Protein AF-A0A3D2V2V4-F1 (afdb_monomer_lite)

Sequence (199 aa):
MLDFNPYNQHADRFPMYHVYDLLAHVIIETDGLQRLGLRVSDVVLDLQISDGKYAIKQYGGEDVSLQSVGPIDSGAVQLRLGRIDGKAWLQVGDRDPVSFDMPLIEALEDRDQDWVNLVPLSLAAGGGRVSLQRFLLYRDVYWLDAESRNELFKFPNALSNGEWFVVGDNLVQSVDSRHWRAPVTRKQLLSLVKRVNLE

Radius of gyration: 21.53 Å; chains: 1; bounding box: 55×48×58 Å

Foldseek 3Di:
DDPPPVVLVPPDAFQWDKDKWKKKKFKKAWDQFQWKWKAALQWIWIAGQAQQWIFIDGNVDDGPDTDGPGHHDGTIKIWMWTDDLQWTWIDIHPDDIDTHNDFPPPPDPDPVVCVSVVPRIDMDTPRGDMDTPDIDMDIDMAIEGPVCRRVRQDPPPDDDVQWDFDADPPRSRDPGSSYPVGTDGNVNQPDDDDDDDDD

Secondary structure (DSSP, 8-state):
-----GGGGSSPPP--EEEEEEEEEEEEEEES--EEEEEETTEEEEEETTT-EEEEEETTS---EEEE-----SSEEEEEEEEETTEEEEEETTSPPEEEE-PPP---S-GGGTHHHH-SEEEEEESSEEEEEEEEEEEEEEEE-STTTTS---S--PPPTTEE----S-TTT--STTTSSSPEETTT-----------

pLDDT: mean 76.29, std 15.78, range [27.88, 94.5]

Structure (mmCIF, N/CA/C/O backbone):
data_AF-A0A3D2V2V4-F1
#
_entry.id   AF-A0A3D2V2V4-F1
#
loop_
_atom_site.group_PDB
_atom_site.id
_atom_site.type_symbol
_atom_site.label_atom_id
_atom_site.label_alt_id
_atom_site.label_comp_id
_atom_site.label_asym_id
_atom_site.label_entity_id
_atom_site.label_seq_id
_atom_site.pdbx_PDB_ins_code
_atom_site.Cartn_x
_atom_site.Cartn_y
_atom_site.Cartn_z
_atom_site.occupancy
_atom_site.B_iso_or_equiv
_atom_site.auth_seq_id
_atom_site.auth_comp_id
_atom_site.auth_asym_id
_atom_site.auth_atom_id
_atom_site.pdbx_PDB_model_num
ATOM 1 N N . MET A 1 1 ? 22.115 -21.514 -17.196 1.00 49.50 1 MET A N 1
ATOM 2 C CA . MET A 1 1 ? 21.801 -20.148 -16.724 1.00 49.50 1 MET A CA 1
ATOM 3 C C . MET A 1 1 ? 22.874 -19.807 -15.719 1.00 49.50 1 MET A C 1
ATOM 5 O O . MET A 1 1 ? 22.876 -20.406 -14.655 1.00 49.50 1 MET A O 1
ATOM 9 N N . LEU A 1 2 ? 23.834 -18.977 -16.115 1.00 27.88 2 LEU A N 1
ATOM 10 C CA . LEU A 1 2 ? 24.938 -18.509 -15.278 1.00 27.88 2 LEU A CA 1
ATOM 11 C C . LEU A 1 2 ? 25.645 -17.413 -16.083 1.00 27.88 2 LEU A C 1
ATOM 13 O O . LEU A 1 2 ? 26.438 -17.723 -16.969 1.00 27.88 2 LEU A O 1
ATOM 17 N N . ASP A 1 3 ? 25.310 -16.148 -15.832 1.00 34.38 3 ASP A N 1
ATOM 18 C CA . ASP A 1 3 ? 26.187 -15.052 -16.247 1.00 34.38 3 ASP A CA 1
ATOM 19 C C . ASP A 1 3 ? 27.273 -14.910 -15.179 1.00 34.38 3 ASP A C 1
ATOM 21 O O . ASP A 1 3 ? 27.120 -14.205 -14.182 1.00 34.38 3 ASP A O 1
ATOM 25 N N . PHE A 1 4 ? 28.349 -15.675 -15.358 1.00 38.72 4 PHE A N 1
ATOM 26 C CA . PHE A 1 4 ? 29.579 -15.511 -14.596 1.00 38.72 4 PHE A CA 1
ATOM 27 C C . PHE A 1 4 ? 30.655 -14.913 -15.500 1.00 38.72 4 PHE A C 1
ATOM 29 O O . PHE A 1 4 ? 31.700 -15.513 -15.743 1.00 38.72 4 PHE A O 1
ATOM 36 N N . ASN A 1 5 ? 30.390 -13.719 -16.029 1.00 36.66 5 ASN A N 1
ATOM 37 C CA . ASN A 1 5 ? 31.441 -12.880 -16.580 1.00 36.66 5 ASN A CA 1
ATOM 38 C C . ASN A 1 5 ? 32.070 -12.038 -15.445 1.00 36.66 5 ASN A C 1
ATOM 40 O O . ASN A 1 5 ? 31.450 -11.069 -14.993 1.00 36.66 5 ASN A O 1
ATOM 44 N N . PRO A 1 6 ? 33.281 -12.369 -14.946 1.00 36.47 6 PRO A N 1
ATOM 45 C CA . PRO A 1 6 ? 33.860 -11.713 -13.768 1.00 36.47 6 PRO A CA 1
ATOM 46 C C . PRO A 1 6 ? 34.129 -10.212 -13.966 1.00 36.47 6 PRO A C 1
ATOM 48 O O . PRO A 1 6 ? 34.222 -9.480 -12.983 1.00 36.47 6 PRO A O 1
ATOM 51 N N . TYR A 1 7 ? 34.177 -9.726 -15.212 1.00 40.62 7 TYR A N 1
ATOM 52 C CA . TYR A 1 7 ? 34.315 -8.299 -15.523 1.00 40.62 7 TYR A CA 1
ATOM 53 C C . TYR A 1 7 ? 33.223 -7.421 -14.884 1.00 40.62 7 TYR A C 1
ATOM 55 O O . TYR A 1 7 ? 33.529 -6.324 -14.423 1.00 40.62 7 TYR A O 1
ATOM 63 N N . ASN A 1 8 ? 31.981 -7.910 -14.760 1.00 45.84 8 ASN A N 1
ATOM 64 C CA . ASN A 1 8 ? 30.891 -7.137 -14.146 1.00 45.84 8 ASN A CA 1
ATOM 65 C C . ASN A 1 8 ? 30.989 -7.033 -12.611 1.00 45.84 8 ASN A C 1
ATOM 67 O O . ASN A 1 8 ? 30.264 -6.248 -12.004 1.00 45.84 8 ASN A O 1
ATOM 71 N N . GLN A 1 9 ? 31.881 -7.783 -11.953 1.00 45.41 9 GLN A N 1
ATOM 72 C CA . GLN A 1 9 ? 32.005 -7.742 -10.490 1.00 45.41 9 GLN A CA 1
ATOM 73 C C . GLN A 1 9 ? 32.846 -6.557 -9.986 1.00 45.41 9 GLN A C 1
ATOM 75 O O . GLN A 1 9 ? 32.750 -6.215 -8.805 1.00 45.41 9 GLN A O 1
ATOM 80 N N . HIS A 1 10 ? 33.623 -5.910 -10.862 1.00 44.25 10 HIS A N 1
ATOM 81 C CA . HIS A 1 10 ? 34.618 -4.889 -10.500 1.00 44.25 10 HIS A CA 1
ATOM 82 C C . HIS A 1 10 ? 34.354 -3.488 -11.077 1.00 44.25 10 HIS A C 1
ATOM 84 O O . HIS A 1 10 ? 35.183 -2.602 -10.894 1.00 44.25 10 HIS A O 1
ATOM 90 N N . ALA A 1 11 ? 33.223 -3.267 -11.752 1.00 50.09 11 ALA A N 1
ATOM 91 C CA . ALA A 1 11 ? 32.795 -1.919 -12.121 1.00 50.09 11 ALA A CA 1
ATOM 92 C C . ALA A 1 11 ? 32.401 -1.108 -10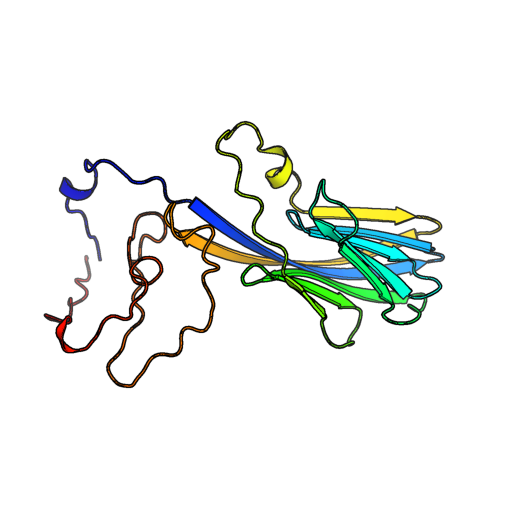.871 1.00 50.09 11 ALA A C 1
ATOM 94 O O . ALA A 1 11 ? 31.816 -1.668 -9.937 1.00 50.09 11 ALA A O 1
ATOM 95 N N . ASP A 1 12 ? 32.672 0.201 -10.875 1.00 49.50 12 ASP A N 1
ATOM 96 C CA . ASP A 1 12 ? 32.160 1.122 -9.856 1.00 49.50 12 ASP A CA 1
ATOM 97 C C . ASP A 1 12 ? 30.627 1.093 -9.862 1.00 49.50 12 ASP A C 1
ATOM 99 O O . ASP A 1 12 ? 29.979 1.289 -10.893 1.00 49.50 12 ASP A O 1
ATOM 103 N N . ARG A 1 13 ? 30.035 0.773 -8.707 1.00 59.00 13 ARG A N 1
ATOM 104 C CA . ARG A 1 13 ? 28.611 0.435 -8.611 1.00 59.00 13 ARG A CA 1
ATOM 105 C C . ARG A 1 13 ? 27.799 1.637 -8.155 1.00 59.00 13 ARG A C 1
ATOM 107 O O . ARG A 1 13 ? 27.943 2.085 -7.019 1.00 59.00 13 ARG A O 1
ATOM 114 N N . PHE A 1 14 ? 26.890 2.100 -9.008 1.00 59.81 14 PHE A N 1
ATOM 115 C CA . PHE A 1 14 ? 25.875 3.074 -8.617 1.00 59.81 14 PHE A CA 1
ATOM 116 C C . PHE A 1 14 ? 25.006 2.506 -7.473 1.00 59.81 14 PHE A C 1
ATOM 118 O O . PHE A 1 14 ? 24.587 1.346 -7.546 1.00 59.81 14 PHE A O 1
ATOM 125 N N . PRO A 1 15 ? 24.741 3.278 -6.401 1.00 64.25 15 PRO A N 1
ATOM 126 C CA . PRO A 1 15 ? 23.972 2.802 -5.258 1.00 64.25 15 PRO A CA 1
ATOM 127 C C . PRO A 1 15 ? 22.480 2.725 -5.601 1.00 64.25 15 PRO A C 1
ATOM 129 O O . PRO A 1 15 ? 21.747 3.706 -5.498 1.00 64.25 15 PRO A O 1
ATOM 132 N N . MET A 1 16 ? 22.029 1.531 -5.980 1.00 67.31 16 MET A N 1
ATOM 133 C CA . MET A 1 16 ? 20.615 1.231 -6.205 1.00 67.31 16 MET A CA 1
ATOM 134 C C . MET A 1 16 ? 19.836 1.354 -4.890 1.00 67.31 16 MET A C 1
ATOM 136 O O . MET A 1 16 ? 20.094 0.630 -3.924 1.00 67.31 16 MET A O 1
ATOM 140 N N . TYR A 1 17 ? 18.880 2.277 -4.857 1.00 68.06 17 TYR A N 1
ATOM 141 C CA . TYR A 1 17 ? 17.906 2.399 -3.778 1.00 68.06 17 TYR A CA 1
ATOM 142 C C . TYR A 1 17 ? 16.849 1.291 -3.906 1.00 68.06 17 TYR A C 1
ATOM 144 O O . TYR A 1 17 ? 16.573 0.817 -5.007 1.00 68.06 17 TYR A O 1
ATOM 152 N N . HIS A 1 18 ? 16.253 0.874 -2.787 1.00 67.56 18 HIS A N 1
ATOM 153 C CA . HIS A 1 18 ? 15.061 0.021 -2.768 1.00 67.56 18 HIS A CA 1
ATOM 154 C C . HIS A 1 18 ? 13.847 0.856 -2.358 1.00 67.56 18 HIS A C 1
ATOM 156 O O . HIS A 1 18 ? 13.956 1.701 -1.470 1.00 67.56 18 HIS A O 1
ATOM 162 N N . VAL A 1 19 ? 12.696 0.605 -2.975 1.00 70.50 19 VAL A N 1
ATOM 163 C CA . VAL A 1 19 ? 11.406 1.174 -2.565 1.00 70.50 19 VAL A CA 1
ATOM 164 C C . VAL A 1 19 ? 10.562 0.059 -1.951 1.00 70.50 19 VAL A C 1
ATOM 166 O O . VAL A 1 19 ? 10.567 -1.071 -2.442 1.00 70.50 19 VAL A O 1
ATOM 169 N N . TYR A 1 20 ? 9.871 0.367 -0.853 1.00 74.31 20 TYR A N 1
ATOM 170 C CA . TYR A 1 20 ? 8.974 -0.558 -0.165 1.00 74.31 20 TYR A CA 1
ATOM 171 C C . TYR A 1 20 ? 7.531 -0.068 -0.239 1.00 74.31 20 TYR A C 1
ATOM 173 O O . TYR A 1 20 ? 7.099 0.739 0.587 1.00 74.31 20 TYR A O 1
ATOM 181 N N . ASP A 1 21 ? 6.771 -0.637 -1.169 1.00 80.69 21 ASP A N 1
ATOM 182 C CA . ASP A 1 21 ? 5.318 -0.539 -1.142 1.00 80.69 21 ASP A CA 1
ATOM 183 C C . ASP A 1 21 ? 4.780 -1.644 -0.230 1.00 80.69 21 ASP A C 1
ATOM 185 O O . ASP A 1 21 ? 4.788 -2.839 -0.541 1.00 80.69 21 ASP A O 1
ATOM 189 N N . LEU A 1 22 ? 4.392 -1.227 0.975 1.00 86.38 22 LEU A N 1
ATOM 190 C CA . LEU A 1 22 ? 3.852 -2.086 2.020 1.00 86.38 22 LEU A CA 1
ATOM 191 C C . LEU A 1 22 ? 2.362 -1.808 2.172 1.00 86.38 22 LEU A C 1
ATOM 193 O O . LEU A 1 22 ? 1.993 -0.688 2.519 1.00 86.38 22 LEU A O 1
ATOM 197 N N . LEU A 1 23 ? 1.525 -2.834 2.006 1.00 90.94 23 LEU A N 1
ATOM 198 C CA . LEU A 1 23 ? 0.094 -2.782 2.315 1.00 90.94 23 LEU A CA 1
ATOM 199 C C . LEU A 1 23 ? -0.227 -3.806 3.405 1.00 90.94 23 LEU A C 1
ATOM 201 O O . LEU A 1 23 ? -0.202 -5.016 3.169 1.00 90.94 23 LEU A O 1
ATOM 205 N N . ALA A 1 24 ? -0.561 -3.331 4.602 1.00 93.56 24 ALA A N 1
ATOM 206 C CA . ALA A 1 24 ? -1.138 -4.179 5.633 1.00 93.56 24 ALA A CA 1
ATOM 207 C C . ALA A 1 24 ? -2.628 -4.399 5.352 1.00 93.56 24 ALA A C 1
ATOM 209 O O . ALA A 1 24 ? -3.361 -3.446 5.088 1.00 93.56 24 ALA A O 1
ATOM 210 N N . HIS A 1 25 ? -3.094 -5.639 5.484 1.00 94.50 25 HIS A N 1
ATOM 211 C CA . HIS A 1 25 ? -4.512 -5.985 5.581 1.00 94.50 25 HIS A CA 1
ATOM 212 C C . HIS A 1 25 ? -4.753 -6.591 6.961 1.00 94.50 25 HIS A C 1
ATOM 214 O O . HIS A 1 25 ? -4.230 -7.652 7.306 1.00 94.50 25 HIS A O 1
ATOM 220 N N . VAL A 1 26 ? -5.526 -5.869 7.761 1.00 93.25 26 VAL A N 1
ATOM 221 C CA . VAL A 1 26 ? -5.799 -6.150 9.167 1.00 93.25 26 VAL A CA 1
ATOM 222 C C . VAL A 1 26 ? -7.286 -6.463 9.316 1.00 93.25 26 VAL A C 1
ATOM 224 O O . VAL A 1 26 ? -8.126 -5.804 8.704 1.00 93.25 26 VAL A O 1
ATOM 227 N N . ILE A 1 27 ? -7.627 -7.454 10.135 1.00 92.94 27 ILE A N 1
ATOM 228 C CA . ILE A 1 27 ? -8.991 -7.648 10.635 1.00 92.94 27 ILE A CA 1
ATOM 229 C C . ILE A 1 27 ? -8.907 -7.613 12.154 1.00 92.94 27 ILE A C 1
ATOM 231 O O . ILE A 1 27 ? -8.173 -8.402 12.755 1.00 92.94 27 ILE A O 1
ATOM 235 N N . ILE A 1 28 ? -9.640 -6.683 12.757 1.00 90.81 28 ILE A N 1
ATOM 236 C CA . ILE A 1 28 ? -9.725 -6.507 14.206 1.00 90.81 28 ILE A CA 1
ATOM 237 C C . ILE A 1 28 ? -11.163 -6.701 14.674 1.00 90.81 28 ILE A C 1
ATOM 239 O O . ILE A 1 28 ? -12.088 -6.362 13.949 1.00 90.81 28 ILE A O 1
ATOM 243 N N . GLU A 1 29 ? -11.359 -7.177 15.895 1.00 90.56 29 GLU A N 1
ATOM 244 C CA . GLU A 1 29 ? -12.633 -7.046 16.608 1.00 90.56 29 GLU A CA 1
ATOM 245 C C . GLU A 1 29 ? -12.537 -5.927 17.644 1.00 90.56 29 GLU A C 1
ATOM 247 O O . GLU A 1 29 ? -11.497 -5.764 18.289 1.00 90.56 29 GLU A O 1
ATOM 252 N N . THR A 1 30 ? -13.613 -5.153 17.795 1.00 86.19 30 THR A N 1
ATOM 253 C CA . THR A 1 30 ? -13.670 -3.958 18.646 1.00 86.19 30 THR A CA 1
ATOM 254 C C . THR A 1 30 ? -14.729 -4.093 19.748 1.00 86.19 30 THR A C 1
ATOM 256 O O . THR A 1 30 ? -15.883 -4.426 19.487 1.00 86.19 30 THR A O 1
ATOM 259 N N . ASP A 1 31 ? -14.341 -3.805 20.995 1.00 86.44 31 ASP A N 1
ATOM 260 C CA . ASP A 1 31 ? -15.224 -3.795 22.177 1.00 86.44 31 ASP A CA 1
ATOM 261 C C . ASP A 1 31 ? -15.044 -2.455 22.907 1.00 86.44 31 ASP A C 1
ATOM 263 O O . ASP A 1 31 ? -13.977 -2.170 23.454 1.00 86.44 31 ASP A O 1
ATOM 267 N N . GLY A 1 32 ? -16.049 -1.578 22.820 1.00 84.94 32 GLY A N 1
ATOM 268 C CA . GLY A 1 32 ? -16.015 -0.216 23.375 1.00 84.94 32 GLY A CA 1
ATOM 269 C C . GLY A 1 32 ? -14.956 0.727 22.776 1.00 84.94 32 GLY A C 1
ATOM 270 O O . GLY A 1 32 ? -14.725 1.803 23.323 1.00 84.94 32 GLY A O 1
ATOM 271 N N . LEU A 1 33 ? -14.277 0.334 21.692 1.00 87.62 33 LEU A N 1
ATOM 272 C CA . LEU A 1 33 ? -13.139 1.069 21.133 1.00 87.62 33 LEU A CA 1
ATOM 273 C C . LEU A 1 33 ? -13.545 2.470 20.648 1.00 87.62 33 LEU A C 1
ATOM 275 O O . LEU A 1 33 ? -14.468 2.611 19.853 1.00 87.62 33 LEU A O 1
ATOM 279 N N . GLN A 1 34 ? -12.818 3.500 21.086 1.00 88.50 34 GLN A N 1
ATOM 280 C CA . GLN A 1 34 ? -13.074 4.896 20.706 1.00 88.50 34 GLN A CA 1
ATOM 281 C C . GLN A 1 34 ? -12.104 5.386 19.627 1.00 88.50 34 GLN A C 1
ATOM 283 O O . GLN A 1 34 ? -12.495 6.148 18.743 1.00 88.50 34 GLN A O 1
ATOM 288 N N . ARG A 1 35 ? -10.840 4.946 19.694 1.00 90.19 35 ARG A N 1
ATOM 289 C CA . ARG A 1 35 ? -9.761 5.372 18.795 1.00 90.19 35 ARG A CA 1
ATOM 290 C C . ARG A 1 35 ? -8.857 4.201 18.426 1.00 90.19 35 ARG A C 1
ATOM 292 O O . ARG A 1 35 ? -8.510 3.399 19.295 1.00 90.19 35 ARG A O 1
ATOM 299 N N . LEU A 1 36 ? -8.437 4.142 17.168 1.00 90.38 36 LEU A N 1
ATOM 300 C CA . LEU A 1 36 ? -7.473 3.179 16.648 1.00 90.38 36 LEU A CA 1
ATOM 301 C C . LEU A 1 36 ? -6.344 3.912 15.914 1.00 90.38 36 LEU A C 1
ATOM 303 O O . LEU A 1 36 ? -6.609 4.700 15.013 1.00 90.38 36 LEU A O 1
ATOM 307 N N . GLY A 1 37 ? -5.096 3.610 16.260 1.00 90.94 37 GLY A N 1
ATOM 308 C CA . GLY A 1 37 ? -3.928 3.984 15.464 1.00 90.94 37 GLY A CA 1
ATOM 309 C C . GLY A 1 37 ? -3.382 2.773 14.711 1.00 90.94 37 GLY A C 1
ATOM 310 O O . GLY A 1 37 ? -3.267 1.694 15.292 1.00 90.94 37 GLY A O 1
ATOM 311 N N . LEU A 1 38 ? -3.013 2.946 13.444 1.00 91.25 38 LEU A N 1
ATOM 312 C CA . LEU A 1 38 ? -2.309 1.937 12.648 1.00 91.25 38 LEU A CA 1
ATOM 313 C C . LEU A 1 38 ? -1.199 2.625 11.848 1.00 91.25 38 LEU A C 1
ATOM 315 O O . LEU A 1 38 ? -1.469 3.531 11.067 1.00 91.25 38 LEU A O 1
ATOM 319 N N . ARG A 1 39 ? 0.049 2.192 12.025 1.00 89.31 39 ARG A N 1
ATOM 320 C CA . ARG A 1 39 ? 1.202 2.630 11.225 1.00 89.31 39 ARG A CA 1
ATOM 321 C C . ARG A 1 39 ? 1.643 1.499 10.305 1.00 89.31 39 ARG A C 1
ATOM 323 O O . ARG A 1 39 ? 1.754 0.368 10.768 1.00 89.31 39 ARG A O 1
ATOM 330 N N . VAL A 1 40 ? 1.950 1.821 9.049 1.00 88.69 40 VAL A N 1
ATOM 331 C CA . VAL A 1 40 ? 2.559 0.928 8.052 1.00 88.69 40 VAL A CA 1
ATOM 332 C C . VAL A 1 40 ? 3.647 1.712 7.317 1.00 88.69 40 VAL A C 1
ATOM 334 O O . VAL A 1 40 ? 3.344 2.687 6.637 1.00 88.69 40 VAL A O 1
ATOM 337 N N . SER A 1 41 ? 4.913 1.312 7.453 1.00 81.44 41 SER A N 1
ATOM 338 C CA . SER A 1 41 ? 6.073 2.097 6.991 1.00 81.44 41 SER A CA 1
ATOM 339 C C . SER A 1 41 ? 6.053 3.535 7.551 1.00 81.44 41 SER A C 1
ATOM 341 O O . SER A 1 41 ? 6.044 3.732 8.770 1.00 81.44 41 SER A O 1
ATOM 343 N N . ASP A 1 42 ? 6.027 4.542 6.683 1.00 79.75 42 ASP A N 1
ATOM 344 C CA . ASP A 1 42 ? 5.846 5.962 6.956 1.00 79.75 42 ASP A CA 1
ATOM 345 C C . ASP A 1 42 ? 4.381 6.422 6.849 1.00 79.75 42 ASP A C 1
ATOM 347 O O . ASP A 1 42 ? 4.112 7.592 7.083 1.00 79.75 42 ASP A O 1
ATOM 351 N N . VAL A 1 43 ? 3.417 5.549 6.542 1.00 86.62 43 VAL A N 1
ATOM 352 C CA . VAL A 1 43 ? 1.983 5.891 6.521 1.00 86.62 43 VAL A CA 1
ATOM 353 C C . VAL A 1 43 ? 1.371 5.651 7.902 1.00 86.62 43 VAL A C 1
ATOM 355 O O . VAL A 1 43 ? 1.492 4.564 8.470 1.00 86.62 43 VAL A O 1
ATOM 358 N N . VAL A 1 44 ? 0.690 6.657 8.453 1.00 88.75 44 VAL A N 1
ATOM 359 C CA . VAL A 1 44 ? 0.001 6.582 9.751 1.00 88.75 44 VAL A CA 1
ATOM 360 C C . VAL A 1 44 ? -1.478 6.907 9.576 1.00 88.75 44 VAL A C 1
ATOM 362 O O . VAL A 1 44 ? -1.824 7.984 9.098 1.00 88.75 44 VAL A O 1
ATOM 365 N N . LEU A 1 45 ? -2.331 5.986 10.018 1.00 90.81 45 LEU A N 1
ATOM 366 C CA . LEU A 1 45 ? -3.760 6.168 10.241 1.00 90.81 45 LEU A CA 1
ATOM 367 C C . LEU A 1 45 ? -4.016 6.456 11.723 1.00 90.81 45 LEU A C 1
ATOM 369 O O . LEU A 1 45 ? -3.535 5.729 12.596 1.00 90.81 45 LEU A O 1
ATOM 373 N N . ASP A 1 46 ? -4.854 7.450 11.984 1.00 90.56 46 ASP A N 1
ATOM 374 C CA . ASP A 1 46 ? -5.531 7.659 13.262 1.00 90.56 46 ASP A CA 1
ATOM 375 C C . ASP A 1 46 ? -7.040 7.726 13.007 1.00 90.56 46 ASP A C 1
ATOM 377 O O . ASP A 1 46 ? -7.490 8.498 12.166 1.00 90.56 46 ASP A O 1
ATOM 381 N N . LEU A 1 47 ? -7.820 6.885 13.681 1.00 88.19 47 LEU A N 1
ATOM 382 C CA . LEU A 1 47 ? -9.222 6.618 13.368 1.00 88.19 47 LEU A CA 1
ATOM 383 C C . LEU A 1 47 ? -10.087 6.736 14.627 1.00 88.19 47 LEU A C 1
ATOM 385 O O . LEU A 1 47 ? -9.926 5.971 15.577 1.00 88.19 47 LEU A O 1
ATOM 389 N N . GLN A 1 48 ? -11.038 7.666 14.611 1.00 88.25 48 GLN A N 1
ATOM 390 C CA . GLN A 1 48 ? -12.079 7.843 15.622 1.00 88.25 48 GLN A CA 1
ATOM 391 C C . GLN A 1 48 ? -13.296 6.997 15.225 1.00 88.25 48 GLN A C 1
ATOM 393 O O . GLN A 1 48 ? -13.878 7.166 14.155 1.00 88.25 48 GLN A O 1
ATOM 398 N N . ILE A 1 49 ? -13.669 6.044 16.079 1.00 82.12 49 ILE A N 1
ATOM 399 C CA . ILE A 1 49 ? -14.662 5.008 15.751 1.00 82.12 49 ILE A CA 1
ATOM 400 C C . ILE A 1 49 ? -16.090 5.580 15.750 1.00 82.12 49 ILE A C 1
ATOM 402 O O . ILE A 1 49 ? -16.882 5.287 14.854 1.00 82.12 49 ILE A O 1
ATOM 406 N N . SER A 1 50 ? -16.403 6.445 16.722 1.00 76.50 50 SER A N 1
ATOM 407 C CA . SER A 1 50 ? -17.764 6.919 17.022 1.00 76.50 50 SER A CA 1
ATOM 408 C C . SER A 1 50 ? -18.433 7.752 15.924 1.00 76.50 50 SER A C 1
ATOM 410 O O . SER A 1 50 ? -19.656 7.759 15.830 1.00 76.50 50 SER A O 1
ATOM 412 N N . ASP A 1 51 ? -17.657 8.457 15.100 1.00 78.12 51 ASP A N 1
ATOM 413 C CA . ASP A 1 51 ? -18.145 9.228 13.946 1.00 78.12 51 ASP A CA 1
ATOM 414 C C . ASP A 1 51 ? -17.412 8.874 12.637 1.00 78.12 51 ASP A C 1
ATOM 416 O O . ASP A 1 51 ? -17.592 9.530 11.604 1.00 78.12 51 ASP A O 1
ATOM 420 N N . GLY A 1 52 ? -16.586 7.822 12.675 1.00 78.94 52 GLY A N 1
ATOM 421 C CA . GLY A 1 52 ? -15.804 7.332 11.545 1.00 78.94 52 GLY A CA 1
ATOM 422 C C . GLY A 1 52 ? -14.787 8.324 10.988 1.00 78.94 52 GLY A C 1
ATOM 423 O O . GLY A 1 52 ? -14.352 8.139 9.847 1.00 78.94 52 GLY A O 1
ATOM 424 N N . LYS A 1 53 ? -14.445 9.396 11.719 1.00 86.69 53 LYS A N 1
ATOM 425 C CA . LYS A 1 53 ? -13.422 10.348 11.276 1.00 86.69 53 LYS A CA 1
ATOM 426 C C . LYS A 1 53 ? -12.041 9.722 11.335 1.00 86.69 53 LYS A C 1
ATOM 428 O O . LYS A 1 53 ? -11.698 9.051 12.302 1.00 86.69 53 LYS A O 1
ATOM 433 N N . TYR A 1 54 ? -11.221 9.998 10.334 1.00 85.88 54 TYR A N 1
ATOM 434 C CA . TYR A 1 54 ? -9.849 9.528 10.282 1.00 85.88 54 TYR A CA 1
ATOM 435 C C . TYR A 1 54 ? -8.903 10.618 9.787 1.00 85.88 54 TYR A C 1
ATOM 437 O O . TYR A 1 54 ? -9.266 11.429 8.933 1.00 85.88 54 TYR A O 1
ATOM 445 N N . ALA A 1 55 ? -7.688 10.601 10.326 1.00 87.19 55 ALA A N 1
ATOM 446 C CA . ALA A 1 55 ? -6.529 11.290 9.793 1.00 87.19 55 ALA A CA 1
ATOM 447 C C . ALA A 1 55 ? -5.602 10.272 9.119 1.00 87.19 55 ALA A C 1
ATOM 449 O O . ALA A 1 55 ? -5.310 9.222 9.697 1.00 87.19 55 ALA A O 1
ATOM 450 N N . ILE A 1 56 ? -5.105 10.595 7.923 1.00 86.25 56 ILE A N 1
ATOM 451 C CA . ILE A 1 56 ? -3.896 9.965 7.370 1.00 86.25 56 ILE A CA 1
ATOM 452 C C . ILE A 1 56 ? -2.783 11.004 7.343 1.00 86.25 56 ILE A C 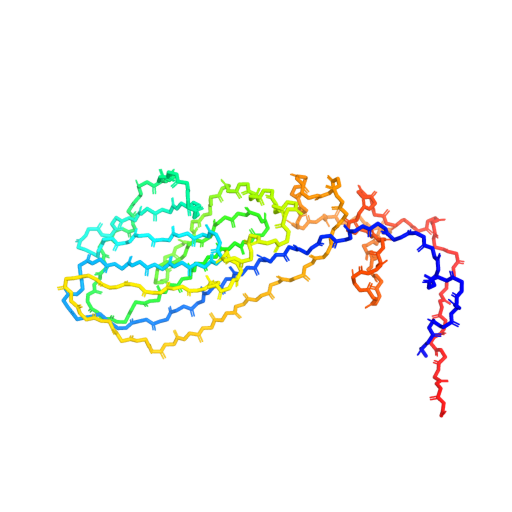1
ATOM 454 O O . ILE A 1 56 ? -3.019 12.168 7.008 1.00 86.25 56 ILE A O 1
ATOM 458 N N . LYS A 1 57 ? -1.566 10.574 7.675 1.00 83.69 57 LYS A N 1
ATOM 459 C CA . LYS A 1 57 ? -0.354 11.375 7.519 1.00 83.69 57 LYS A CA 1
ATOM 460 C C . LYS A 1 57 ? 0.881 10.546 7.232 1.00 83.69 57 LYS A C 1
ATOM 462 O O . LYS A 1 57 ? 0.888 9.324 7.390 1.00 83.69 57 LYS A O 1
ATOM 467 N N . GLN A 1 58 ? 1.947 11.259 6.890 1.00 80.81 58 GLN A N 1
ATOM 468 C CA . GLN A 1 58 ? 3.294 10.725 6.926 1.00 80.81 58 GLN A CA 1
ATOM 469 C C . GLN A 1 58 ? 3.841 10.713 8.361 1.00 80.81 58 GLN A C 1
ATOM 471 O O . GLN A 1 58 ? 3.528 11.585 9.174 1.00 80.81 58 GLN A O 1
ATOM 476 N N . TYR A 1 59 ? 4.656 9.718 8.693 1.00 75.88 59 TYR A N 1
ATOM 477 C CA . TYR A 1 59 ? 5.272 9.580 10.005 1.00 75.88 59 TYR A CA 1
ATOM 478 C C . TYR A 1 59 ? 6.251 10.735 10.249 1.00 75.88 59 TYR A C 1
ATOM 480 O O . TYR A 1 59 ? 7.197 10.922 9.491 1.00 75.88 59 TYR A O 1
ATOM 488 N N . GLY A 1 60 ? 6.006 11.520 11.302 1.00 68.88 60 GLY A N 1
ATOM 489 C CA . GLY A 1 60 ? 6.735 12.764 11.580 1.00 68.88 60 GLY A CA 1
ATOM 490 C C . GLY A 1 60 ? 6.186 14.011 10.867 1.00 68.88 60 GLY A C 1
ATOM 491 O O . GLY A 1 60 ? 6.633 15.109 11.181 1.00 68.88 60 GLY A O 1
ATOM 492 N N . GLY A 1 61 ? 5.210 13.864 9.964 1.00 68.81 61 GLY A N 1
ATOM 493 C CA . GLY A 1 61 ? 4.517 14.973 9.301 1.00 68.81 61 GLY A CA 1
ATOM 494 C C . GLY A 1 61 ? 3.239 15.439 10.014 1.00 68.81 61 GLY A C 1
ATOM 495 O O . GLY A 1 61 ? 2.807 14.865 11.020 1.00 68.81 61 GLY A O 1
ATOM 496 N N . GLU A 1 62 ? 2.618 16.482 9.461 1.00 67.50 62 GLU A N 1
ATOM 497 C CA . GLU A 1 62 ? 1.307 16.996 9.885 1.00 67.50 62 GLU A CA 1
ATOM 498 C C . GLU A 1 62 ? 0.139 16.145 9.342 1.00 67.50 62 GLU A C 1
ATOM 500 O O . GLU A 1 62 ? 0.319 15.308 8.458 1.00 67.50 62 GLU A O 1
ATOM 505 N N . ASP A 1 63 ? -1.070 16.342 9.879 1.00 64.94 63 ASP A N 1
ATOM 506 C CA . ASP A 1 63 ? -2.278 15.605 9.477 1.00 64.94 63 ASP A CA 1
ATOM 507 C C . ASP A 1 63 ? -2.756 16.048 8.078 1.00 64.94 63 ASP A C 1
ATOM 509 O O . ASP A 1 63 ? -3.249 17.161 7.908 1.00 64.94 63 ASP A O 1
ATOM 513 N N . VAL A 1 64 ? -2.630 15.178 7.065 1.00 63.75 64 VAL A N 1
ATOM 514 C CA . VAL A 1 64 ? -2.809 15.551 5.642 1.00 63.75 64 VAL A CA 1
ATOM 515 C C . VAL A 1 64 ? -4.281 15.569 5.205 1.00 63.75 64 VAL A C 1
ATOM 517 O O . VAL A 1 64 ? -4.656 16.291 4.280 1.00 63.75 64 VAL A O 1
ATOM 520 N N . SER A 1 65 ? -5.154 14.791 5.852 1.00 63.00 65 SER A N 1
ATOM 521 C CA . SER A 1 65 ? -6.596 14.831 5.572 1.00 63.00 65 SER A CA 1
ATOM 522 C C . SER A 1 65 ? -7.414 14.335 6.758 1.00 63.00 65 SER A C 1
ATOM 524 O O . SER A 1 65 ? -7.254 13.184 7.151 1.00 63.00 65 SER A O 1
ATOM 526 N N . LEU A 1 66 ? -8.314 15.173 7.286 1.00 60.91 66 LEU A N 1
ATOM 527 C CA . LEU A 1 66 ? -9.378 14.767 8.210 1.00 60.91 66 LEU A CA 1
ATOM 528 C C . LEU A 1 66 ? -10.663 14.516 7.417 1.00 60.91 66 LEU A C 1
ATOM 530 O O . LEU A 1 66 ? -11.402 15.448 7.098 1.00 60.91 66 LEU A O 1
ATOM 534 N N . GLN A 1 67 ? -10.925 13.253 7.095 1.00 75.81 67 GLN A N 1
ATOM 535 C CA . GLN A 1 67 ? -12.145 12.823 6.405 1.00 75.81 67 GLN A CA 1
ATOM 536 C C . GLN A 1 67 ? -12.979 11.909 7.308 1.00 75.81 67 GLN A C 1
ATOM 538 O O . GLN A 1 67 ? -12.580 11.603 8.427 1.00 75.81 67 GLN A O 1
ATOM 543 N N . SER A 1 68 ? -14.157 11.480 6.850 1.00 77.06 68 SER A N 1
ATOM 544 C CA . SER A 1 68 ? -14.961 10.462 7.535 1.00 77.06 68 SER A CA 1
ATOM 545 C C . SER A 1 68 ? -15.390 9.385 6.549 1.00 77.06 68 SER A C 1
ATOM 547 O O . SER A 1 68 ? -15.825 9.690 5.442 1.00 77.06 68 SER A O 1
ATOM 549 N N . VAL A 1 69 ? -15.283 8.124 6.969 1.00 75.31 69 VAL A N 1
ATOM 550 C CA . VAL A 1 69 ? -15.877 6.972 6.266 1.00 75.31 69 VAL A CA 1
ATOM 551 C C . VAL A 1 69 ? -17.326 6.705 6.711 1.00 75.31 69 VAL A C 1
ATOM 553 O O . VAL A 1 69 ? -17.926 5.717 6.294 1.00 75.31 69 VAL A O 1
ATOM 556 N N . GLY A 1 70 ? -17.888 7.560 7.572 1.00 73.25 70 GLY A N 1
ATOM 557 C CA . GLY A 1 70 ? -19.100 7.284 8.343 1.00 73.25 70 GLY A CA 1
ATOM 558 C C . GLY A 1 70 ? -18.835 6.312 9.505 1.00 73.25 70 GLY A C 1
ATOM 559 O O . GLY A 1 70 ? -17.825 5.595 9.474 1.00 73.25 70 GLY A O 1
ATOM 560 N N . PRO A 1 71 ? -19.718 6.272 10.527 1.00 72.31 71 PRO A N 1
ATOM 561 C CA . PRO A 1 71 ? -19.532 5.473 11.738 1.00 72.31 71 PRO A CA 1
ATOM 562 C C . PRO A 1 71 ? -19.081 4.034 11.477 1.00 72.31 71 PRO A C 1
ATOM 564 O O . PRO A 1 71 ? -19.396 3.432 10.443 1.00 72.31 71 PRO A O 1
ATOM 567 N N . ILE A 1 72 ? -18.314 3.495 12.420 1.00 76.19 72 ILE A N 1
ATOM 568 C CA . ILE A 1 72 ? -17.815 2.123 12.374 1.00 76.19 72 ILE A CA 1
ATOM 569 C C . ILE A 1 72 ? -18.456 1.375 13.535 1.00 76.19 72 ILE A C 1
ATOM 571 O O . ILE A 1 72 ? -18.174 1.667 14.697 1.00 76.19 72 ILE A O 1
ATOM 575 N N . ASP A 1 73 ? -19.339 0.436 13.207 1.00 69.00 73 ASP A N 1
ATOM 576 C CA . ASP A 1 73 ? -20.046 -0.366 14.199 1.00 69.00 73 ASP A CA 1
ATOM 577 C C . ASP A 1 73 ? -19.078 -1.242 15.012 1.00 69.00 73 ASP A C 1
ATOM 579 O O . ASP A 1 73 ? -18.044 -1.705 14.521 1.00 69.00 73 ASP A O 1
ATOM 583 N N . SER A 1 74 ? -19.426 -1.484 16.277 1.00 68.06 74 SER A N 1
ATOM 584 C CA . SER A 1 74 ? -18.684 -2.387 17.161 1.00 68.06 74 SER A CA 1
ATOM 585 C C . SER A 1 74 ? -18.755 -3.828 16.651 1.00 68.06 74 SER A C 1
ATOM 587 O O . SER A 1 74 ? -19.853 -4.366 16.484 1.00 68.06 74 SER A O 1
ATOM 589 N N . GLY A 1 75 ? -17.605 -4.467 16.444 1.00 77.38 75 GLY A N 1
ATOM 590 C CA . GLY A 1 75 ? -17.522 -5.809 15.871 1.00 77.38 75 GLY A CA 1
ATOM 591 C C . GLY A 1 75 ? -16.256 -6.003 15.041 1.00 77.38 75 GLY A C 1
ATOM 592 O O . GLY A 1 75 ? -15.224 -5.393 15.322 1.00 77.38 75 GLY A O 1
ATOM 593 N N . ALA A 1 76 ? -16.327 -6.867 14.028 1.00 83.44 76 ALA A N 1
ATOM 594 C CA . ALA A 1 76 ? -15.204 -7.164 13.143 1.00 83.44 76 ALA A CA 1
ATOM 595 C C . ALA A 1 76 ? -15.009 -6.059 12.084 1.00 83.44 76 ALA A C 1
ATOM 597 O O . ALA A 1 76 ? -15.792 -5.937 11.143 1.00 83.44 76 ALA A O 1
ATOM 598 N N . VAL A 1 77 ? -13.936 -5.279 12.215 1.00 86.75 77 VAL A N 1
ATOM 599 C CA . VAL A 1 77 ? -13.547 -4.207 11.293 1.00 86.75 77 VAL A CA 1
ATOM 600 C C . VAL A 1 77 ? -12.375 -4.678 10.431 1.00 86.75 77 VAL A C 1
ATOM 602 O O . VAL A 1 77 ? -11.294 -4.995 10.932 1.00 86.75 77 VAL A O 1
ATOM 605 N N . GLN A 1 78 ? -12.574 -4.694 9.114 1.00 91.50 78 GLN A N 1
ATOM 606 C CA . GLN A 1 78 ? -11.494 -4.855 8.142 1.00 91.50 78 GLN A CA 1
ATOM 607 C C . GLN A 1 78 ? -10.832 -3.502 7.864 1.00 91.50 78 GLN A C 1
ATOM 609 O O . GLN A 1 78 ? -11.517 -2.505 7.645 1.00 91.50 78 GLN A O 1
ATOM 614 N N . LEU A 1 79 ? -9.502 -3.479 7.816 1.00 92.06 79 LEU A N 1
ATOM 615 C CA . LEU A 1 79 ? -8.705 -2.319 7.429 1.00 92.06 79 LEU A CA 1
ATOM 616 C C . LEU A 1 79 ? -7.640 -2.737 6.418 1.00 92.06 79 LEU A C 1
ATOM 618 O O . LEU A 1 79 ? -7.001 -3.780 6.570 1.00 92.06 79 LEU A O 1
ATOM 622 N N . ARG A 1 80 ? -7.402 -1.899 5.411 1.00 94.19 80 ARG A N 1
ATOM 623 C CA . ARG A 1 80 ? -6.182 -1.951 4.600 1.00 94.19 80 ARG A CA 1
ATOM 624 C C . ARG A 1 80 ? -5.500 -0.598 4.675 1.00 94.19 80 ARG A C 1
ATOM 626 O O . ARG A 1 80 ? -6.173 0.402 4.461 1.00 94.19 80 ARG A O 1
ATOM 633 N N . LEU A 1 81 ? -4.210 -0.566 4.996 1.00 93.56 81 LEU A N 1
ATOM 634 C CA . LEU A 1 81 ? -3.415 0.663 5.072 1.00 93.56 81 LEU A CA 1
ATOM 635 C C . LEU A 1 81 ? -2.025 0.414 4.494 1.00 93.56 81 LEU A C 1
ATOM 637 O O . LEU A 1 81 ? -1.432 -0.631 4.767 1.00 93.56 81 LEU A O 1
ATOM 641 N N . GLY A 1 82 ? -1.492 1.361 3.728 1.00 90.69 82 GLY A N 1
ATOM 642 C CA . GLY A 1 82 ? -0.150 1.220 3.177 1.00 90.69 82 GLY A CA 1
ATOM 643 C C . GLY A 1 82 ? 0.254 2.286 2.176 1.00 90.69 82 GLY A C 1
ATOM 644 O O . GLY A 1 82 ? -0.442 3.290 2.025 1.00 90.69 82 GLY A O 1
ATOM 645 N N . ARG A 1 83 ? 1.355 2.018 1.465 1.00 85.31 83 ARG A N 1
ATOM 646 C CA . ARG A 1 83 ? 1.751 2.715 0.233 1.00 85.31 83 ARG A CA 1
ATOM 647 C C . ARG A 1 83 ? 1.672 1.759 -0.963 1.00 85.31 83 ARG A C 1
ATOM 649 O O . ARG A 1 83 ? 2.016 0.586 -0.823 1.00 85.31 83 ARG A O 1
ATOM 656 N N . ILE A 1 84 ? 1.196 2.274 -2.098 1.00 83.81 84 ILE A N 1
ATOM 657 C CA . ILE A 1 84 ? 1.165 1.626 -3.418 1.00 83.81 84 ILE A CA 1
ATOM 658 C C . ILE A 1 84 ? 1.474 2.703 -4.471 1.00 83.81 84 ILE A C 1
ATOM 660 O O . ILE A 1 84 ? 0.822 3.750 -4.463 1.00 83.81 84 ILE A O 1
ATOM 664 N N . ASP A 1 85 ? 2.443 2.476 -5.360 1.00 78.62 85 ASP A N 1
ATOM 665 C CA . ASP A 1 85 ? 2.863 3.391 -6.437 1.00 78.62 85 ASP A CA 1
ATOM 666 C C . ASP A 1 85 ? 3.158 4.822 -5.932 1.00 78.62 85 ASP A C 1
ATOM 668 O O . ASP A 1 85 ? 2.820 5.833 -6.557 1.00 78.62 85 ASP A O 1
ATOM 672 N N . GLY A 1 86 ? 3.738 4.925 -4.732 1.00 75.25 86 GLY A N 1
ATOM 673 C CA . GLY A 1 86 ? 3.991 6.203 -4.063 1.00 75.25 86 GLY A CA 1
ATOM 674 C C . GLY A 1 86 ? 2.763 6.890 -3.446 1.00 75.25 86 GLY A C 1
ATOM 675 O O . GLY A 1 86 ? 2.936 7.868 -2.726 1.00 75.25 86 GLY A O 1
ATOM 676 N N . LYS A 1 87 ? 1.538 6.386 -3.631 1.00 82.62 87 LYS A N 1
ATOM 677 C CA . LYS A 1 87 ? 0.332 6.896 -2.956 1.00 82.62 87 LYS A CA 1
ATOM 678 C C . LYS A 1 87 ? 0.101 6.175 -1.633 1.00 82.62 87 LYS A C 1
ATOM 680 O O . LYS A 1 87 ? 0.192 4.952 -1.573 1.00 82.62 87 LYS A O 1
ATOM 685 N N . ALA A 1 88 ? -0.277 6.905 -0.587 1.00 86.50 88 ALA A N 1
ATOM 686 C CA . ALA A 1 88 ? -0.854 6.275 0.597 1.00 86.50 88 ALA A CA 1
ATOM 687 C C . ALA A 1 88 ? -2.276 5.792 0.288 1.00 86.50 88 ALA A C 1
ATOM 689 O O . ALA A 1 88 ? -3.023 6.468 -0.421 1.00 86.50 88 ALA A O 1
ATOM 690 N N . TRP A 1 89 ? -2.648 4.632 0.819 1.00 89.88 89 TRP A N 1
ATOM 691 C CA . TRP A 1 89 ? -3.873 3.913 0.471 1.00 89.88 89 TRP A CA 1
ATOM 692 C C . TRP A 1 89 ? -4.590 3.459 1.744 1.00 89.88 89 TRP A C 1
ATOM 694 O O . TRP A 1 89 ? -3.959 2.850 2.611 1.00 89.88 89 TRP A O 1
ATOM 704 N N . LEU A 1 90 ? -5.893 3.734 1.858 1.00 91.31 90 LEU A N 1
ATOM 705 C CA . LEU A 1 90 ? -6.743 3.276 2.963 1.00 91.31 90 LEU A CA 1
ATOM 706 C C . LEU A 1 90 ? -8.034 2.647 2.431 1.00 91.31 90 LEU A C 1
ATOM 708 O O . LEU A 1 90 ? -8.719 3.226 1.593 1.00 91.31 90 LEU A O 1
ATOM 712 N N . GLN A 1 91 ? -8.415 1.508 3.009 1.00 91.94 91 GLN A N 1
ATOM 713 C CA . GLN A 1 91 ? -9.746 0.921 2.872 1.00 91.94 91 GLN A CA 1
ATOM 714 C C . GLN A 1 91 ? -10.297 0.532 4.251 1.00 91.94 91 GLN A C 1
ATOM 716 O O . GLN A 1 91 ? -9.558 -0.001 5.082 1.00 91.94 91 GLN A O 1
ATOM 721 N N . VAL A 1 92 ? -11.591 0.773 4.490 1.00 89.25 92 VAL A N 1
ATOM 722 C CA . VAL A 1 92 ? -12.283 0.451 5.752 1.00 89.25 92 VAL A CA 1
ATOM 723 C C . VAL A 1 92 ? -13.533 -0.378 5.456 1.00 89.25 92 VAL A C 1
ATOM 725 O O . VAL A 1 92 ? -14.426 0.078 4.745 1.00 89.25 92 VAL A O 1
ATOM 728 N N . GLY A 1 93 ? -13.612 -1.590 6.005 1.00 87.81 93 GLY A N 1
ATOM 729 C CA . GLY A 1 93 ? -14.658 -2.555 5.663 1.00 87.81 93 GLY A CA 1
ATOM 730 C C . GLY A 1 93 ? -14.608 -2.933 4.180 1.00 87.81 93 GLY A C 1
ATOM 731 O O . GLY A 1 93 ? -13.529 -3.185 3.637 1.00 87.81 93 GLY A O 1
ATOM 732 N N . ASP A 1 94 ? -15.780 -2.920 3.546 1.00 86.38 94 ASP A N 1
ATOM 733 C CA . ASP A 1 94 ? -15.979 -3.108 2.102 1.00 86.38 94 ASP A CA 1
ATOM 734 C C . ASP A 1 94 ? -16.240 -1.777 1.363 1.00 86.38 94 ASP A C 1
ATOM 736 O O . ASP A 1 94 ? -16.742 -1.767 0.242 1.00 86.38 94 ASP A O 1
ATOM 740 N N . ARG A 1 95 ? -15.929 -0.634 1.997 1.00 86.38 95 ARG A N 1
ATOM 741 C CA . ARG A 1 95 ? -16.063 0.705 1.394 1.00 86.38 95 ARG A CA 1
ATOM 742 C C . ARG A 1 95 ? -15.025 0.887 0.278 1.00 86.38 95 ARG A C 1
ATOM 744 O O . ARG A 1 95 ? -13.976 0.235 0.295 1.00 86.38 95 ARG A O 1
ATOM 751 N N . ASP A 1 96 ? -15.296 1.787 -0.666 1.00 88.25 96 ASP A N 1
ATOM 752 C CA . ASP A 1 96 ? -14.324 2.143 -1.705 1.00 88.25 96 ASP A CA 1
ATOM 753 C C . ASP A 1 96 ? -13.018 2.676 -1.083 1.00 88.25 96 ASP A C 1
ATOM 755 O O . ASP A 1 96 ? -13.058 3.387 -0.071 1.00 88.25 96 ASP A O 1
ATOM 759 N N . PRO A 1 97 ? -11.850 2.326 -1.647 1.00 89.50 97 PRO A N 1
ATOM 760 C CA . PRO A 1 97 ? -10.569 2.772 -1.128 1.00 89.50 97 PRO A CA 1
ATOM 761 C C . PRO A 1 97 ? -10.303 4.240 -1.472 1.00 89.50 97 PRO A C 1
ATOM 763 O O . PRO A 1 97 ? -10.594 4.711 -2.571 1.00 89.50 97 PRO A O 1
ATOM 766 N N . VAL A 1 98 ? -9.665 4.945 -0.543 1.00 87.50 98 VAL A N 1
ATOM 767 C CA . VAL A 1 98 ? -9.157 6.305 -0.745 1.00 87.50 98 VAL A CA 1
ATOM 768 C C . VAL A 1 98 ? -7.642 6.270 -0.929 1.00 87.50 98 VAL A C 1
ATOM 770 O O . VAL A 1 98 ? -6.937 5.513 -0.257 1.00 87.50 98 VAL A O 1
ATOM 773 N N . SER A 1 99 ? -7.131 7.105 -1.834 1.00 86.69 99 SER A N 1
ATOM 774 C CA . SER A 1 99 ? -5.698 7.226 -2.106 1.00 86.69 99 SER A CA 1
ATOM 775 C C . SER A 1 99 ? -5.243 8.678 -2.058 1.00 86.69 99 SER A C 1
ATOM 777 O O . SER A 1 99 ? -5.881 9.535 -2.672 1.00 86.69 99 SER A O 1
ATOM 779 N N . PHE A 1 100 ? -4.112 8.932 -1.409 1.00 79.62 100 PHE A N 1
ATOM 780 C CA . PHE A 1 100 ? -3.536 10.262 -1.235 1.00 79.62 100 PHE A CA 1
ATOM 781 C C . PHE A 1 100 ? -2.126 10.288 -1.819 1.00 79.62 100 PHE A C 1
ATOM 783 O O . PHE A 1 100 ? -1.328 9.386 -1.562 1.00 79.62 100 PHE A O 1
ATOM 790 N N . ASP A 1 101 ? -1.804 11.321 -2.594 1.00 79.31 101 ASP A N 1
ATOM 791 C CA . ASP A 1 101 ? -0.425 11.581 -2.997 1.00 79.31 101 ASP A CA 1
ATOM 792 C C . ASP A 1 101 ? 0.394 11.954 -1.759 1.00 79.31 101 ASP A C 1
ATOM 794 O O . ASP A 1 101 ? 0.201 13.011 -1.161 1.00 79.31 101 ASP A O 1
ATOM 798 N N . MET A 1 102 ? 1.293 11.058 -1.359 1.00 73.12 102 MET A N 1
ATOM 799 C CA . MET A 1 102 ? 2.249 11.280 -0.282 1.00 73.12 102 MET A CA 1
ATOM 800 C C . MET A 1 102 ? 3.637 11.055 -0.872 1.00 73.12 102 MET A C 1
ATOM 802 O O . MET A 1 102 ? 3.976 9.897 -1.121 1.00 73.12 102 MET A O 1
ATOM 806 N N . PRO A 1 103 ? 4.436 12.109 -1.129 1.00 67.75 103 PRO A N 1
ATOM 807 C CA . PRO A 1 103 ? 5.752 11.939 -1.732 1.00 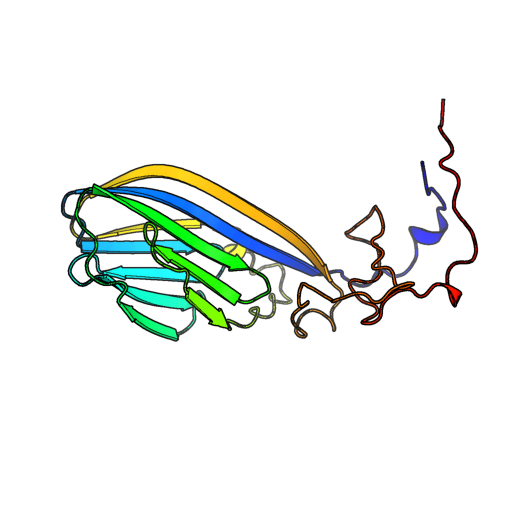67.75 103 PRO A CA 1
ATOM 808 C C . PRO A 1 103 ? 6.572 10.944 -0.913 1.00 67.75 103 PRO A C 1
ATOM 810 O O . PRO A 1 103 ? 6.428 10.861 0.310 1.00 67.75 103 PRO A O 1
ATOM 813 N N . LEU A 1 104 ? 7.419 10.166 -1.584 1.00 61.38 104 LEU A N 1
ATOM 814 C CA . LEU A 1 104 ? 8.430 9.381 -0.890 1.00 61.38 104 LEU A CA 1
ATOM 815 C C . LEU A 1 104 ? 9.212 10.357 0.006 1.00 61.38 104 LEU A C 1
ATOM 817 O O . LEU A 1 104 ? 9.722 11.354 -0.503 1.00 61.38 104 LEU A O 1
ATOM 821 N N . ILE A 1 105 ? 9.276 10.113 1.323 1.00 57.94 105 ILE A N 1
ATOM 822 C CA . ILE A 1 105 ? 10.311 10.767 2.133 1.00 57.94 105 ILE A CA 1
ATOM 823 C C . ILE A 1 105 ? 11.616 10.351 1.475 1.00 57.94 105 ILE A C 1
ATOM 825 O O . ILE A 1 105 ? 11.884 9.150 1.386 1.00 57.94 105 ILE A O 1
ATOM 829 N N . GLU A 1 106 ? 12.384 11.322 0.976 1.00 51.50 106 GLU A N 1
ATOM 830 C CA . GLU A 1 106 ? 13.716 11.055 0.451 1.00 51.50 106 GLU A CA 1
ATOM 831 C C . GLU A 1 106 ? 14.460 10.263 1.518 1.00 51.50 106 GLU A C 1
ATOM 833 O O . GLU A 1 106 ? 14.629 10.735 2.644 1.00 51.50 106 GLU A O 1
ATOM 838 N N . ALA A 1 107 ? 14.788 9.013 1.190 1.00 43.06 107 ALA A N 1
ATOM 839 C CA . ALA A 1 107 ? 15.260 8.037 2.156 1.00 43.06 107 ALA A CA 1
ATOM 840 C C . ALA A 1 107 ? 16.716 8.334 2.524 1.00 43.06 107 ALA A C 1
ATOM 842 O O . ALA A 1 107 ? 17.631 7.675 2.035 1.00 43.06 107 ALA A O 1
ATOM 843 N N . LEU A 1 108 ? 16.860 9.373 3.352 1.00 45.97 108 LEU A N 1
ATOM 844 C CA . LEU A 1 108 ? 17.813 9.545 4.437 1.00 45.97 108 LEU A CA 1
ATOM 845 C C . LEU A 1 108 ? 19.187 8.982 4.074 1.00 45.97 108 LEU A C 1
ATOM 847 O O . LEU A 1 108 ? 19.468 7.803 4.279 1.00 45.97 108 LEU A O 1
ATOM 851 N N . GLU A 1 109 ? 20.036 9.845 3.510 1.00 41.50 109 GLU A N 1
ATOM 852 C CA . GLU A 1 109 ? 21.381 9.474 3.049 1.00 41.50 109 GLU A CA 1
ATOM 853 C C . GLU A 1 109 ? 22.230 8.848 4.177 1.00 41.50 109 GLU A C 1
ATOM 855 O O . GLU A 1 109 ? 23.079 7.989 3.917 1.00 41.50 109 GLU A O 1
ATOM 860 N N . ASP A 1 110 ? 21.923 9.195 5.433 1.00 39.88 110 ASP A N 1
ATOM 861 C CA . ASP A 1 110 ? 22.366 8.484 6.631 1.00 39.88 110 ASP A CA 1
ATOM 862 C C . ASP A 1 110 ? 21.648 7.140 6.822 1.00 39.88 110 ASP A C 1
ATOM 864 O O . ASP A 1 110 ? 20.498 7.056 7.267 1.00 39.88 110 ASP A O 1
ATOM 868 N N . ARG A 1 111 ? 22.417 6.061 6.642 1.00 44.25 111 ARG A N 1
ATOM 869 C CA . ARG A 1 111 ? 22.034 4.684 7.013 1.00 44.25 111 ARG A CA 1
ATOM 870 C C . ARG A 1 111 ? 21.700 4.525 8.502 1.00 44.25 111 ARG A C 1
ATOM 872 O O . ARG A 1 111 ? 21.010 3.582 8.868 1.00 44.25 111 ARG A O 1
ATOM 879 N N . ASP A 1 112 ? 22.156 5.450 9.344 1.00 40.69 112 ASP A N 1
ATOM 880 C CA . ASP A 1 112 ? 21.946 5.430 10.794 1.00 40.69 112 ASP A CA 1
ATOM 881 C C . ASP A 1 112 ? 20.511 5.830 11.206 1.00 40.69 112 ASP A C 1
ATOM 883 O O . ASP A 1 112 ? 20.147 5.740 12.380 1.00 40.69 112 ASP A O 1
ATOM 887 N N . GLN A 1 113 ? 19.652 6.228 10.255 1.00 45.31 113 GLN A N 1
ATOM 888 C CA . GLN A 1 113 ? 18.253 6.602 10.512 1.00 45.31 113 GLN A CA 1
ATOM 889 C C . GLN A 1 113 ? 17.252 5.430 10.377 1.00 45.31 113 GLN A C 1
ATOM 891 O O . GLN A 1 113 ? 16.063 5.606 10.109 1.00 45.31 113 GLN A O 1
ATOM 896 N N . ASP A 1 114 ? 17.741 4.216 10.635 1.00 49.59 114 ASP A N 1
ATOM 897 C CA . ASP A 1 114 ? 17.073 2.919 10.451 1.00 49.59 114 ASP A CA 1
ATOM 898 C C . ASP A 1 114 ? 15.737 2.750 11.213 1.00 49.59 114 ASP A C 1
ATOM 900 O O . ASP A 1 114 ? 14.943 1.857 10.921 1.00 49.59 114 ASP A O 1
ATOM 904 N N . TRP A 1 115 ? 15.431 3.602 12.196 1.00 43.62 115 TRP A N 1
ATOM 905 C CA . TRP A 1 115 ? 14.265 3.462 13.082 1.00 43.62 115 TRP A CA 1
ATOM 906 C C . TRP A 1 115 ? 12.895 3.627 12.402 1.00 43.62 115 TRP A C 1
ATOM 908 O O . TRP A 1 115 ? 11.893 3.147 12.941 1.00 43.62 115 TRP A O 1
ATOM 918 N N . VAL A 1 116 ? 12.824 4.220 11.204 1.00 50.03 116 VAL A N 1
ATOM 919 C CA . VAL A 1 116 ? 11.604 4.145 10.376 1.00 50.03 116 VAL A CA 1
ATOM 920 C C . VAL A 1 116 ? 11.386 2.704 9.888 1.00 50.03 116 VAL A C 1
ATOM 922 O O . VAL A 1 116 ? 10.262 2.206 9.968 1.00 50.03 116 VAL A O 1
ATOM 925 N N . ASN A 1 117 ? 12.460 2.011 9.491 1.00 51.62 117 ASN A N 1
ATOM 926 C CA . ASN A 1 117 ? 12.455 0.630 8.994 1.00 51.62 117 ASN A CA 1
ATOM 927 C C . ASN A 1 117 ? 12.359 -0.424 10.111 1.00 51.62 117 ASN A C 1
ATOM 929 O O . ASN A 1 117 ? 11.759 -1.476 9.897 1.00 51.62 117 ASN A O 1
ATOM 933 N N . LEU A 1 118 ? 12.922 -0.158 11.300 1.00 53.28 118 LEU A N 1
ATOM 934 C CA . LEU A 1 118 ? 12.939 -1.103 12.433 1.00 53.28 118 LEU A CA 1
ATOM 935 C C . LEU A 1 118 ? 11.543 -1.412 13.001 1.00 53.28 118 LEU A C 1
ATOM 937 O O . LEU A 1 118 ? 11.337 -2.483 13.570 1.00 53.28 118 LEU A O 1
ATOM 941 N N . VAL A 1 119 ? 10.579 -0.497 12.849 1.00 61.09 119 VAL A N 1
ATOM 942 C CA . VAL A 1 119 ? 9.174 -0.704 13.245 1.00 61.09 119 VAL A CA 1
ATOM 943 C C . VAL A 1 119 ? 8.265 -0.378 12.051 1.00 61.09 119 VAL A C 1
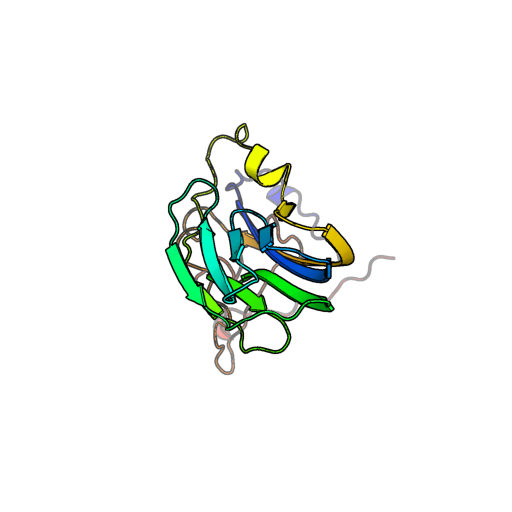ATOM 945 O O . VAL A 1 119 ? 7.653 0.692 12.012 1.00 61.09 119 VAL A O 1
ATOM 948 N N . PRO A 1 120 ? 8.162 -1.285 11.058 1.00 68.81 120 PRO A N 1
ATOM 949 C CA . PRO A 1 120 ? 7.386 -1.059 9.838 1.00 68.81 120 PRO A CA 1
ATOM 950 C C . PRO A 1 120 ? 5.874 -1.239 10.053 1.00 68.81 120 PRO A C 1
ATOM 952 O O . PRO A 1 120 ? 5.095 -1.018 9.130 1.00 68.81 120 PRO A O 1
ATOM 955 N N . LEU A 1 121 ? 5.459 -1.653 11.254 1.00 81.12 121 LEU A N 1
ATOM 956 C CA . LEU A 1 121 ? 4.073 -1.826 11.673 1.00 81.12 121 LEU A CA 1
ATOM 957 C C . LEU A 1 121 ? 3.924 -1.418 13.144 1.00 81.12 121 LEU A C 1
ATOM 959 O O . LEU A 1 121 ? 4.694 -1.882 13.985 1.00 81.12 121 LEU A O 1
ATOM 963 N N . SER A 1 122 ? 2.891 -0.648 13.482 1.00 86.94 122 SER A N 1
ATOM 964 C CA . SER A 1 122 ? 2.394 -0.582 14.863 1.00 86.94 122 SER A CA 1
ATOM 965 C C . SER A 1 122 ? 0.874 -0.434 14.913 1.00 86.94 122 SER A C 1
ATOM 967 O O . SER A 1 122 ? 0.263 0.120 14.001 1.00 86.94 122 SER A O 1
ATOM 969 N N . LEU A 1 123 ? 0.261 -0.952 15.980 1.00 87.88 123 LEU A N 1
ATOM 970 C CA . LEU A 1 123 ? -1.175 -0.879 16.246 1.00 87.88 123 LEU A CA 1
ATOM 971 C C . LEU A 1 123 ? -1.381 -0.270 17.639 1.00 87.88 123 LEU A C 1
ATOM 973 O O . LEU A 1 123 ? -0.719 -0.676 18.593 1.00 87.88 123 LEU A O 1
ATOM 977 N N . ALA A 1 124 ? -2.298 0.685 17.757 1.00 89.62 124 ALA A N 1
ATOM 978 C CA . ALA A 1 124 ? -2.653 1.349 19.007 1.00 89.62 124 ALA A CA 1
ATOM 979 C C . ALA A 1 124 ? -4.176 1.382 19.182 1.00 89.62 124 ALA A C 1
ATOM 981 O O . ALA A 1 124 ? -4.914 1.532 18.211 1.00 89.62 124 ALA A O 1
ATOM 982 N N . ALA A 1 125 ? -4.647 1.275 20.422 1.00 90.50 125 ALA A N 1
ATOM 983 C CA . ALA A 1 125 ? -6.065 1.275 20.771 1.00 90.50 125 ALA A CA 1
ATOM 984 C C . ALA A 1 125 ? -6.329 2.225 21.946 1.00 90.50 125 ALA A C 1
ATOM 986 O O . ALA A 1 125 ? -5.531 2.297 22.880 1.00 90.50 125 ALA A O 1
ATOM 987 N N . GLY A 1 126 ? -7.449 2.947 21.899 1.00 91.12 126 GLY A N 1
ATOM 988 C CA . GLY A 1 126 ? -7.861 3.900 22.928 1.00 91.12 126 GLY A CA 1
ATOM 989 C C . GLY A 1 126 ? -9.351 3.804 23.252 1.00 91.12 126 GLY A C 1
ATOM 990 O O . GLY A 1 126 ? -10.186 3.616 22.367 1.00 91.12 126 GLY A O 1
ATOM 991 N N . GLY A 1 127 ? -9.683 3.938 24.538 1.00 89.38 127 GLY A N 1
ATOM 992 C CA . GLY A 1 127 ? -11.060 3.976 25.049 1.00 89.38 127 GLY A CA 1
ATOM 993 C C . GLY A 1 127 ? -11.779 2.625 25.173 1.00 89.38 127 GLY A C 1
ATOM 994 O O . GLY A 1 127 ? -12.825 2.574 25.808 1.00 89.38 127 GLY A O 1
ATOM 995 N N . GLY A 1 128 ? -11.211 1.540 24.640 1.00 88.62 128 GLY A N 1
ATOM 996 C CA . GLY A 1 128 ? -11.782 0.192 24.702 1.00 88.62 128 GLY A CA 1
ATOM 997 C C . GLY A 1 128 ? -10.753 -0.892 24.377 1.00 88.62 128 GLY A C 1
ATOM 998 O O . GLY A 1 128 ? -9.547 -0.665 24.490 1.00 88.62 128 GLY A O 1
ATOM 999 N N . ARG A 1 129 ? -11.224 -2.074 23.973 1.00 87.50 129 ARG A N 1
ATOM 1000 C CA . ARG A 1 129 ? -10.396 -3.228 23.597 1.00 87.50 129 ARG A CA 1
ATOM 1001 C C . ARG A 1 129 ? -10.343 -3.423 22.084 1.00 87.50 129 ARG A C 1
ATOM 1003 O O . ARG A 1 129 ? -11.277 -3.077 21.361 1.00 87.50 129 ARG A O 1
ATOM 1010 N N . VAL A 1 130 ? -9.260 -4.056 21.637 1.00 88.88 130 VAL A N 1
ATOM 1011 C CA . VAL A 1 130 ? -9.090 -4.553 20.272 1.00 88.88 130 VAL A CA 1
ATOM 1012 C C . VAL A 1 130 ? -8.526 -5.977 20.306 1.00 88.88 130 VAL A C 1
ATOM 1014 O O . VAL A 1 130 ? -7.604 -6.251 21.076 1.00 88.88 130 VAL A O 1
ATOM 1017 N N . SER A 1 131 ? -9.057 -6.866 19.468 1.00 91.25 131 SER A N 1
ATOM 1018 C CA . SER A 1 131 ? -8.532 -8.222 19.242 1.00 91.25 131 SER A CA 1
ATOM 1019 C C . SER A 1 131 ? -8.070 -8.341 17.794 1.00 91.25 131 SER A C 1
ATOM 1021 O O . SER A 1 131 ? -8.863 -8.139 16.878 1.00 91.25 131 SER A O 1
ATOM 1023 N N . LEU A 1 132 ? -6.796 -8.661 17.559 1.00 91.00 132 LEU A N 1
ATOM 1024 C CA . LEU A 1 132 ? -6.248 -8.822 16.209 1.00 91.00 132 LEU A CA 1
ATOM 1025 C C . LEU A 1 132 ? -6.576 -10.221 15.665 1.00 91.00 132 LEU A C 1
ATOM 1027 O O . LEU A 1 132 ? -5.877 -11.181 15.980 1.00 91.00 132 LEU A O 1
ATOM 1031 N N . GLN A 1 133 ? -7.624 -10.327 14.846 1.00 93.75 133 GLN A N 1
ATOM 1032 C CA . GLN A 1 133 ? -8.095 -11.602 14.289 1.00 93.75 133 GLN A CA 1
ATOM 1033 C C . GLN A 1 133 ? -7.341 -12.023 13.021 1.00 93.75 133 GLN A C 1
ATOM 1035 O O . GLN A 1 133 ? -7.167 -13.213 12.757 1.00 93.75 133 GLN A O 1
ATOM 1040 N N . ARG A 1 134 ? -6.858 -11.062 12.222 1.00 92.88 134 ARG A N 1
ATOM 1041 C CA . ARG A 1 134 ? -5.991 -11.347 11.070 1.00 92.88 134 ARG A CA 1
ATOM 1042 C C . ARG A 1 134 ? -4.991 -10.230 10.832 1.00 92.88 134 ARG A C 1
ATOM 1044 O O . ARG A 1 134 ? -5.350 -9.057 10.864 1.00 92.88 134 ARG A O 1
ATOM 1051 N N . PHE A 1 135 ? -3.771 -10.616 10.483 1.00 91.94 135 PHE A N 1
ATOM 1052 C CA . PHE A 1 135 ? -2.779 -9.731 9.889 1.00 91.94 135 PHE A CA 1
ATOM 1053 C C . PHE A 1 135 ? -2.200 -10.371 8.623 1.00 91.94 135 PHE A C 1
ATOM 1055 O O . PHE A 1 135 ? -1.818 -11.541 8.632 1.00 91.94 135 PHE A O 1
ATOM 1062 N N . LEU A 1 136 ? -2.138 -9.599 7.542 1.00 93.50 136 LEU A N 1
ATOM 1063 C CA . LEU A 1 136 ? -1.377 -9.885 6.330 1.00 93.50 136 LEU A CA 1
ATOM 1064 C C . LEU A 1 136 ? -0.563 -8.640 5.976 1.00 93.50 136 LEU A C 1
ATOM 1066 O O . LEU A 1 136 ? -1.053 -7.521 6.125 1.00 93.50 136 LEU A O 1
ATOM 1070 N N . LEU A 1 137 ? 0.644 -8.838 5.450 1.00 89.62 137 LEU A N 1
ATOM 1071 C CA . LEU A 1 137 ? 1.461 -7.773 4.877 1.00 89.62 137 LEU A CA 1
ATOM 1072 C C . LEU A 1 137 ? 1.795 -8.139 3.434 1.00 89.62 137 LEU A C 1
ATOM 1074 O O . LEU A 1 137 ? 2.574 -9.060 3.188 1.00 89.62 137 LEU A O 1
ATOM 1078 N N . TYR A 1 138 ? 1.203 -7.415 2.492 1.00 89.62 138 TYR A N 1
ATOM 1079 C CA . TYR A 1 138 ? 1.634 -7.433 1.102 1.00 89.62 138 TYR A CA 1
ATOM 1080 C C . TYR A 1 138 ? 2.870 -6.541 0.973 1.00 89.62 138 TYR A C 1
ATOM 1082 O O . TYR A 1 138 ? 2.956 -5.489 1.613 1.00 89.62 138 TYR A O 1
ATOM 1090 N N . ARG A 1 139 ? 3.837 -6.989 0.173 1.00 83.94 139 ARG A N 1
ATOM 1091 C CA . ARG A 1 139 ? 5.075 -6.267 -0.114 1.00 83.94 139 ARG A CA 1
ATOM 1092 C C . ARG A 1 139 ? 5.309 -6.288 -1.614 1.00 83.94 139 ARG A C 1
ATOM 1094 O O . ARG A 1 139 ? 5.437 -7.380 -2.164 1.00 83.94 139 ARG A O 1
ATOM 1101 N N . ASP A 1 140 ? 5.434 -5.118 -2.221 1.00 80.19 140 ASP A N 1
ATOM 1102 C CA . ASP A 1 140 ? 6.218 -4.970 -3.442 1.00 80.19 140 ASP A CA 1
ATOM 1103 C C . ASP A 1 140 ? 7.580 -4.358 -3.081 1.00 80.19 140 ASP A C 1
ATOM 1105 O O . ASP A 1 140 ? 7.716 -3.606 -2.106 1.00 80.19 140 ASP A O 1
ATOM 1109 N N . VAL A 1 141 ? 8.615 -4.770 -3.808 1.00 75.38 141 VAL A N 1
ATOM 1110 C CA . VAL A 1 141 ? 10.001 -4.353 -3.591 1.00 75.38 141 VAL A CA 1
ATOM 1111 C C . VAL A 1 141 ? 10.676 -4.226 -4.946 1.00 75.38 141 VAL A C 1
ATOM 1113 O O . VAL A 1 141 ? 11.016 -5.225 -5.583 1.00 75.38 141 VAL A O 1
ATOM 1116 N N . TYR A 1 142 ? 10.911 -2.988 -5.361 1.00 74.88 142 TYR A N 1
ATOM 1117 C CA . TYR A 1 142 ? 11.617 -2.667 -6.592 1.00 74.88 142 TYR A CA 1
ATOM 1118 C C . TYR A 1 142 ? 12.829 -1.780 -6.302 1.00 74.88 142 TYR A C 1
ATOM 1120 O O . TYR A 1 142 ? 12.880 -1.057 -5.306 1.00 74.88 142 TYR A O 1
ATOM 1128 N N . TRP A 1 143 ? 13.835 -1.867 -7.173 1.00 75.50 143 TRP A N 1
ATOM 1129 C CA . TRP A 1 143 ? 15.072 -1.094 -7.065 1.00 75.50 143 TRP A CA 1
ATOM 1130 C C . TRP A 1 143 ? 15.151 -0.062 -8.180 1.00 75.50 143 TRP A C 1
ATOM 1132 O O . TRP A 1 143 ? 14.779 -0.376 -9.315 1.00 75.50 143 TRP A O 1
ATOM 1142 N N . LEU A 1 144 ? 15.648 1.125 -7.834 1.00 75.06 144 LEU A N 1
ATOM 1143 C CA . LEU A 1 144 ? 15.802 2.290 -8.704 1.00 75.06 144 LEU A CA 1
ATOM 1144 C C . LEU A 1 144 ? 17.166 2.956 -8.468 1.00 75.06 144 LEU A C 1
ATOM 1146 O O . LEU A 1 144 ? 17.771 2.817 -7.402 1.00 75.06 144 LEU A O 1
ATOM 1150 N N . ASP A 1 145 ? 17.6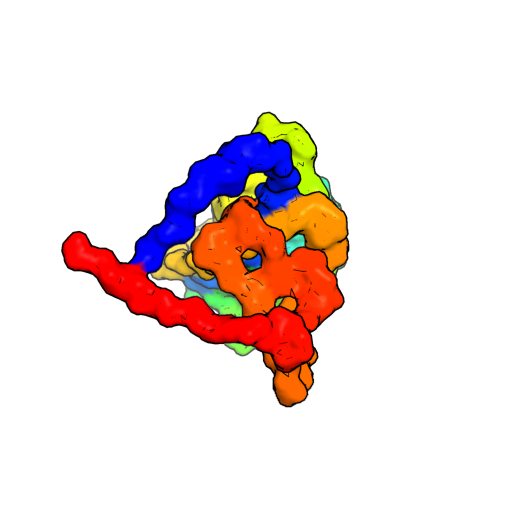31 3.713 -9.458 1.00 73.38 145 ASP A N 1
ATOM 1151 C CA . ASP A 1 145 ? 18.794 4.595 -9.335 1.00 73.38 145 ASP A CA 1
ATOM 1152 C C . ASP A 1 145 ? 18.475 5.851 -8.485 1.00 73.38 145 ASP A C 1
ATOM 1154 O O . ASP A 1 145 ? 17.404 5.967 -7.887 1.00 73.38 145 ASP A O 1
ATOM 1158 N N . ALA A 1 146 ? 19.426 6.784 -8.378 1.00 69.12 146 ALA A N 1
ATOM 1159 C CA . ALA A 1 146 ? 19.262 8.010 -7.595 1.00 69.12 146 ALA A CA 1
ATOM 1160 C C . ALA A 1 146 ? 18.274 9.017 -8.219 1.00 69.12 146 ALA A C 1
ATOM 1162 O O . ALA A 1 146 ? 17.496 9.637 -7.497 1.00 69.12 146 ALA A O 1
ATOM 1163 N N . GLU A 1 147 ? 18.288 9.170 -9.544 1.00 69.00 147 GLU A N 1
ATOM 1164 C CA . GLU A 1 147 ? 17.508 10.174 -10.281 1.00 69.00 147 GLU A CA 1
ATOM 1165 C C . GLU A 1 147 ? 16.045 9.739 -10.450 1.00 69.00 147 GLU A C 1
ATOM 1167 O O . GLU A 1 147 ? 15.135 10.565 -10.513 1.00 69.00 147 GLU A O 1
ATOM 1172 N N . SER A 1 148 ? 15.812 8.429 -10.489 1.00 67.00 148 SER A N 1
ATOM 1173 C CA . SER A 1 148 ? 14.498 7.802 -10.629 1.00 67.00 148 SER A CA 1
ATOM 1174 C C . SER A 1 148 ? 13.751 7.643 -9.294 1.00 67.00 148 SER A C 1
ATOM 1176 O O . SER A 1 148 ? 12.622 7.167 -9.294 1.00 67.00 148 SER A O 1
ATOM 1178 N N . ARG A 1 149 ? 14.326 8.058 -8.149 1.00 62.97 149 ARG A N 1
ATOM 1179 C CA . ARG A 1 149 ? 13.641 8.037 -6.833 1.00 62.97 149 ARG A CA 1
ATOM 1180 C C . ARG A 1 149 ? 12.402 8.928 -6.793 1.00 62.97 149 ARG A C 1
ATOM 1182 O O . ARG A 1 149 ? 11.350 8.524 -6.303 1.00 62.97 149 ARG A O 1
ATOM 1189 N N . ASN A 1 150 ? 12.577 10.164 -7.256 1.00 53.06 150 ASN A N 1
ATOM 1190 C CA . ASN A 1 150 ? 11.631 11.257 -7.034 1.00 53.06 150 ASN A CA 1
ATOM 1191 C C . ASN A 1 150 ? 10.634 11.387 -8.193 1.00 53.06 150 ASN A C 1
ATOM 1193 O O . ASN A 1 150 ? 9.502 11.837 -8.009 1.00 53.06 150 ASN A O 1
ATOM 1197 N N . GLU A 1 151 ? 11.019 10.927 -9.384 1.00 57.97 151 GLU A N 1
ATOM 1198 C CA . GLU A 1 151 ? 10.069 10.606 -10.441 1.00 57.97 151 GLU A CA 1
ATOM 1199 C C . GLU A 1 151 ? 9.368 9.293 -10.095 1.00 57.97 151 GLU A C 1
ATOM 1201 O O . GLU A 1 151 ? 9.869 8.217 -10.401 1.00 57.97 151 GLU A O 1
ATOM 1206 N N . LEU A 1 152 ? 8.193 9.403 -9.457 1.00 56.41 152 LEU A N 1
ATOM 1207 C CA . LEU A 1 152 ? 7.282 8.285 -9.189 1.00 56.41 152 LEU A CA 1
ATOM 1208 C C . LEU A 1 152 ? 7.285 7.295 -10.362 1.00 56.41 152 LEU A C 1
ATOM 1210 O O . LEU A 1 152 ? 6.824 7.637 -11.458 1.00 56.41 152 LEU A O 1
ATOM 1214 N N . PHE A 1 153 ? 7.783 6.079 -10.125 1.00 59.50 153 PHE A N 1
ATOM 1215 C CA . PHE A 1 153 ? 7.812 5.023 -11.129 1.00 59.50 153 PHE A CA 1
ATOM 1216 C C . PHE A 1 153 ? 6.384 4.515 -11.370 1.00 59.50 153 PHE A C 1
ATOM 1218 O O . PHE A 1 153 ? 5.910 3.588 -10.723 1.00 59.50 153 PHE A O 1
ATOM 1225 N N . LYS A 1 154 ? 5.659 5.195 -12.261 1.00 59.41 154 LYS A N 1
ATOM 1226 C CA . LYS A 1 154 ? 4.221 4.992 -12.464 1.00 59.41 154 LYS A CA 1
ATOM 1227 C C . LYS A 1 154 ? 3.944 3.697 -13.216 1.00 59.41 154 LYS A C 1
ATOM 1229 O O . LYS A 1 154 ? 4.033 3.656 -14.446 1.00 59.41 154 LYS A O 1
ATOM 1234 N N . PHE A 1 155 ? 3.513 2.665 -12.498 1.00 61.28 155 PHE A N 1
ATOM 1235 C CA . PHE A 1 155 ? 2.710 1.623 -13.120 1.00 61.28 155 PHE A CA 1
ATOM 1236 C C . PHE A 1 155 ? 1.296 2.153 -13.457 1.00 61.28 155 PHE A C 1
ATOM 1238 O O . PHE A 1 155 ? 0.774 3.031 -12.767 1.00 61.28 155 PHE A O 1
ATOM 1245 N N . PRO A 1 156 ? 0.643 1.625 -14.510 1.00 65.06 156 PRO A N 1
ATOM 1246 C CA . PRO A 1 156 ? 1.218 0.836 -15.594 1.00 65.06 156 PRO A CA 1
ATOM 1247 C C . PRO A 1 156 ? 1.808 1.736 -16.696 1.00 65.06 156 PRO A C 1
ATOM 1249 O O . PRO A 1 156 ? 1.110 2.569 -17.276 1.00 65.06 156 PRO A O 1
ATOM 1252 N N . ASN A 1 157 ? 3.063 1.495 -17.084 1.00 68.12 157 ASN A N 1
ATOM 1253 C CA . ASN A 1 157 ? 3.589 2.012 -18.349 1.00 68.12 157 ASN A CA 1
ATOM 1254 C C . ASN A 1 157 ? 2.949 1.232 -19.511 1.00 68.12 157 ASN A C 1
ATOM 1256 O O . ASN A 1 157 ? 3.248 0.055 -19.718 1.00 68.12 157 ASN A O 1
ATOM 1260 N N . ALA A 1 158 ? 2.041 1.871 -20.252 1.00 80.62 158 ALA A N 1
ATOM 1261 C CA . ALA A 1 158 ? 1.348 1.248 -21.377 1.00 80.62 158 ALA A CA 1
ATOM 1262 C C . ALA A 1 158 ? 2.304 1.034 -22.566 1.00 80.62 158 ALA A C 1
ATOM 1264 O O . ALA A 1 158 ? 2.806 1.996 -23.142 1.00 80.62 158 ALA A O 1
ATOM 1265 N N . LEU A 1 159 ? 2.538 -0.228 -22.936 1.00 87.44 159 LEU A N 1
ATOM 1266 C CA . LEU A 1 159 ? 3.396 -0.611 -24.062 1.00 87.44 159 LEU A CA 1
ATOM 1267 C C . LEU A 1 159 ? 2.606 -0.696 -25.374 1.00 87.44 159 LEU A C 1
ATOM 1269 O O . LEU A 1 159 ? 1.511 -1.262 -25.421 1.00 87.44 159 LEU A O 1
ATOM 1273 N N . SER A 1 160 ? 3.204 -0.208 -26.457 1.00 90.56 160 SER A N 1
ATOM 1274 C CA . SER A 1 160 ? 2.699 -0.365 -27.823 1.00 90.56 160 SER A CA 1
ATOM 1275 C C . SER A 1 160 ? 3.033 -1.747 -28.402 1.00 90.56 160 SER A C 1
ATOM 1277 O O . SER A 1 160 ? 3.885 -2.486 -27.907 1.00 90.56 160 SER A O 1
ATOM 1279 N N . ASN A 1 161 ? 2.405 -2.104 -29.525 1.00 91.88 161 ASN A N 1
ATOM 1280 C CA . ASN A 1 161 ? 2.773 -3.319 -30.254 1.00 91.88 161 ASN A CA 1
ATOM 1281 C C . ASN A 1 161 ? 4.213 -3.220 -30.802 1.00 91.88 161 ASN A C 1
ATOM 1283 O O . ASN A 1 161 ? 4.507 -2.349 -31.621 1.00 91.88 161 ASN A O 1
ATOM 1287 N N . GLY A 1 162 ? 5.095 -4.134 -30.386 1.00 90.31 162 GLY A N 1
ATOM 1288 C CA . GLY A 1 162 ? 6.523 -4.101 -30.730 1.00 90.31 162 GLY A CA 1
ATOM 1289 C C . GLY A 1 162 ? 7.404 -3.334 -29.735 1.00 90.31 162 GLY A C 1
ATOM 1290 O O . GLY A 1 162 ? 8.555 -3.024 -30.066 1.00 90.31 162 GLY A O 1
ATOM 1291 N N . GLU A 1 163 ? 6.875 -3.060 -28.542 1.00 92.25 163 GLU A N 1
ATOM 1292 C CA . GLU A 1 163 ? 7.592 -2.540 -27.378 1.00 92.25 163 GLU A CA 1
ATOM 1293 C C . GLU A 1 163 ? 7.633 -3.583 -26.250 1.00 92.25 163 GLU A C 1
ATOM 1295 O O . GLU A 1 163 ? 6.711 -4.382 -26.080 1.00 92.25 163 GLU A O 1
ATOM 1300 N N . TRP A 1 164 ? 8.718 -3.575 -25.478 1.00 90.56 164 TRP A N 1
ATOM 1301 C CA . TRP A 1 164 ? 8.970 -4.486 -24.365 1.00 90.56 164 TRP A CA 1
ATOM 1302 C C . TRP A 1 164 ? 9.467 -3.715 -23.144 1.00 90.56 164 TRP A C 1
ATOM 1304 O O . TRP A 1 164 ? 10.375 -2.889 -23.242 1.00 90.56 164 TRP A O 1
ATOM 1314 N N . PHE A 1 165 ? 8.921 -4.048 -21.977 1.00 88.38 165 PHE A N 1
ATOM 1315 C CA . PHE A 1 165 ? 9.537 -3.738 -20.692 1.00 88.38 165 PHE A CA 1
ATOM 1316 C C . PHE A 1 165 ? 10.438 -4.917 -20.313 1.00 88.38 165 PHE A C 1
ATOM 1318 O O . PHE A 1 165 ? 9.963 -6.053 -20.268 1.00 88.38 165 PHE A O 1
ATOM 1325 N N . VAL A 1 166 ? 11.732 -4.673 -20.093 1.00 88.69 166 VAL A N 1
ATOM 1326 C CA . VAL A 1 166 ? 12.695 -5.721 -19.722 1.00 88.69 166 VAL A CA 1
ATOM 1327 C C . VAL A 1 166 ? 13.239 -5.479 -18.321 1.00 88.69 166 VAL A C 1
ATOM 1329 O O . VAL A 1 166 ? 13.475 -4.341 -17.921 1.00 88.69 166 VAL A O 1
ATOM 1332 N N . VAL A 1 167 ? 13.445 -6.570 -17.589 1.00 86.19 167 VAL A N 1
ATOM 1333 C CA . VAL A 1 167 ? 14.006 -6.588 -16.237 1.00 86.19 167 VAL A CA 1
ATOM 1334 C C . VAL A 1 167 ? 15.066 -7.682 -16.194 1.00 86.19 167 VAL A C 1
ATOM 1336 O O . VAL A 1 167 ? 14.844 -8.764 -16.738 1.00 86.19 167 VAL A O 1
ATOM 1339 N N . GLY A 1 168 ? 16.222 -7.402 -15.595 1.00 86.31 168 GLY A N 1
ATOM 1340 C CA . GLY A 1 168 ? 17.289 -8.391 -15.431 1.00 86.31 168 GLY A CA 1
ATOM 1341 C C . GLY A 1 168 ? 17.132 -9.202 -14.145 1.00 86.31 168 GLY A C 1
ATOM 1342 O O . GLY A 1 168 ? 16.807 -8.641 -13.100 1.00 86.31 168 GLY A O 1
ATOM 1343 N N . ASP A 1 169 ? 17.428 -10.505 -14.209 1.00 80.81 169 ASP A N 1
ATOM 1344 C CA . ASP A 1 169 ? 17.251 -11.477 -13.111 1.00 80.81 169 ASP A CA 1
ATOM 1345 C C . ASP A 1 169 ? 17.850 -11.019 -11.761 1.00 80.81 169 ASP A C 1
ATOM 1347 O O . ASP A 1 169 ? 17.333 -11.344 -10.692 1.00 80.81 169 ASP A O 1
ATOM 1351 N N . ASN A 1 170 ? 18.939 -10.243 -11.794 1.00 81.31 170 ASN A N 1
ATOM 1352 C CA . ASN A 1 170 ? 19.559 -9.640 -10.615 1.00 81.31 170 ASN A CA 1
ATOM 1353 C C . ASN A 1 170 ? 18.998 -8.227 -10.369 1.00 81.31 170 ASN A C 1
ATOM 1355 O O . ASN A 1 170 ? 19.641 -7.222 -10.678 1.00 81.31 170 ASN A O 1
ATOM 1359 N N . LEU A 1 171 ? 17.788 -8.156 -9.804 1.00 76.31 171 LEU A N 1
ATOM 1360 C CA . LEU A 1 171 ? 17.002 -6.921 -9.635 1.00 76.31 171 LEU A CA 1
ATOM 1361 C C . LEU A 1 171 ? 17.759 -5.765 -8.952 1.00 76.31 171 LEU A C 1
ATOM 1363 O O . LEU A 1 171 ? 17.532 -4.602 -9.294 1.00 76.31 171 LEU A O 1
ATOM 1367 N N . VAL A 1 172 ? 18.673 -6.098 -8.031 1.00 72.12 172 VAL A N 1
ATOM 1368 C CA . VAL A 1 172 ? 19.497 -5.173 -7.227 1.00 72.12 172 VAL A CA 1
ATOM 1369 C C . VAL A 1 172 ? 20.649 -4.550 -8.034 1.00 72.12 172 VAL A C 1
ATOM 1371 O O . VAL A 1 172 ? 21.225 -3.556 -7.608 1.00 72.12 172 VAL A O 1
ATOM 1374 N N . GLN A 1 173 ? 21.024 -5.142 -9.174 1.00 74.44 173 GLN A N 1
ATOM 1375 C CA . GLN A 1 173 ? 22.183 -4.729 -9.988 1.00 74.44 173 GLN A CA 1
ATOM 1376 C C . GLN A 1 173 ? 21.826 -4.436 -11.455 1.00 74.44 173 GLN A C 1
ATOM 1378 O O . GLN A 1 173 ? 22.643 -3.890 -12.191 1.00 74.44 173 GLN A O 1
ATOM 1383 N N . SER A 1 174 ? 20.621 -4.800 -11.894 1.00 79.31 174 SER A N 1
ATOM 1384 C CA . SER A 1 174 ? 20.154 -4.584 -13.261 1.00 79.31 174 SER A CA 1
ATOM 1385 C C . SER A 1 174 ? 19.651 -3.153 -13.470 1.00 79.31 174 SER A C 1
ATOM 1387 O O . SER A 1 174 ? 18.565 -2.799 -13.010 1.00 79.31 174 SER A O 1
ATOM 1389 N N . VAL A 1 175 ? 20.421 -2.352 -14.212 1.00 80.62 175 VAL A N 1
ATOM 1390 C CA . VAL A 1 175 ? 19.940 -1.107 -14.830 1.00 80.62 175 VAL A CA 1
ATOM 1391 C C . VAL A 1 175 ? 19.219 -1.485 -16.126 1.00 80.62 175 VAL A C 1
ATOM 1393 O O . VAL A 1 175 ? 19.852 -1.823 -17.123 1.00 80.62 175 VAL A O 1
ATOM 1396 N N . ASP A 1 176 ? 17.891 -1.482 -16.073 1.00 84.12 176 ASP A N 1
ATOM 1397 C CA . ASP A 1 176 ? 16.972 -1.962 -17.117 1.00 84.12 176 ASP A CA 1
ATOM 1398 C C . ASP A 1 176 ? 15.781 -1.004 -17.349 1.00 84.12 176 ASP A C 1
ATOM 1400 O O . ASP A 1 176 ? 15.873 0.181 -17.019 1.00 84.12 176 ASP A O 1
ATOM 1404 N N . SER A 1 177 ? 14.653 -1.469 -17.910 1.00 84.69 177 SER A N 1
ATOM 1405 C CA . SER A 1 177 ? 13.503 -0.608 -18.247 1.00 84.69 177 SER A CA 1
ATOM 1406 C C . SER A 1 177 ? 12.883 0.137 -17.056 1.00 84.69 177 SER A C 1
ATOM 1408 O O . SER A 1 177 ? 12.166 1.109 -17.285 1.00 84.69 177 SER A O 1
ATOM 1410 N N . ARG A 1 178 ? 13.186 -0.240 -15.802 1.00 79.50 178 ARG A N 1
ATOM 1411 C CA . ARG A 1 178 ? 12.845 0.569 -14.612 1.00 79.50 178 ARG A CA 1
ATOM 1412 C C . ARG A 1 178 ? 13.544 1.942 -14.578 1.00 79.50 178 ARG A C 1
ATOM 1414 O O . ARG A 1 178 ? 13.068 2.844 -13.904 1.00 79.50 178 ARG A O 1
ATOM 1421 N N . HIS A 1 179 ? 14.648 2.093 -15.313 1.00 79.69 179 HIS A N 1
ATOM 1422 C CA . HIS A 1 179 ? 15.597 3.211 -15.224 1.00 79.69 179 HIS A CA 1
ATOM 1423 C C . HIS A 1 179 ? 15.709 3.986 -16.540 1.00 79.69 179 HIS A C 1
ATOM 1425 O O . HIS A 1 179 ? 15.848 5.202 -16.545 1.00 79.69 179 HIS A O 1
ATOM 1431 N N . TRP A 1 180 ? 15.631 3.297 -17.685 1.00 81.00 180 TRP A N 1
AT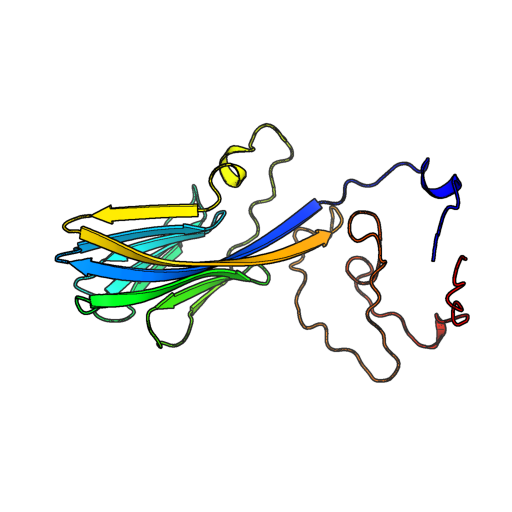OM 1432 C CA . TRP A 1 180 ? 15.880 3.900 -19.005 1.00 81.00 180 TRP A CA 1
ATOM 1433 C C . TRP A 1 180 ? 14.796 4.878 -19.493 1.00 81.00 180 TRP A C 1
ATOM 1435 O O . TRP A 1 180 ? 14.952 5.461 -20.564 1.00 81.00 180 TRP A O 1
ATOM 1445 N N . ARG A 1 181 ? 13.687 5.030 -18.749 1.00 76.50 181 ARG A N 1
ATOM 1446 C CA . ARG A 1 181 ? 12.537 5.923 -19.036 1.00 76.50 181 ARG A CA 1
ATOM 1447 C C . ARG A 1 181 ? 11.903 5.751 -20.430 1.00 76.50 181 ARG A C 1
ATOM 1449 O O . ARG A 1 181 ? 11.128 6.593 -20.874 1.00 76.50 181 ARG A O 1
ATOM 1456 N N . ALA A 1 182 ? 12.209 4.647 -21.109 1.00 81.25 182 ALA A N 1
ATOM 1457 C CA . ALA A 1 182 ? 11.738 4.298 -22.441 1.00 81.25 182 ALA A CA 1
ATOM 1458 C C . ALA A 1 182 ? 11.649 2.765 -22.596 1.00 81.25 182 ALA A C 1
ATOM 1460 O O . ALA A 1 182 ? 12.464 2.038 -22.013 1.00 81.25 182 ALA A O 1
ATOM 1461 N N . PRO A 1 183 ? 10.692 2.246 -23.388 1.00 86.88 183 PRO A N 1
ATOM 1462 C CA . PRO A 1 183 ? 10.592 0.819 -23.666 1.00 86.88 183 PRO A CA 1
ATOM 1463 C C . PRO A 1 183 ? 11.688 0.339 -24.628 1.00 86.88 183 PRO A C 1
ATOM 1465 O O . PRO A 1 183 ? 12.209 1.090 -25.455 1.00 86.88 183 PRO A O 1
ATOM 1468 N N . VAL A 1 184 ? 12.000 -0.957 -24.576 1.00 89.94 184 VAL A N 1
ATOM 1469 C CA . VAL A 1 184 ? 12.851 -1.609 -25.579 1.00 89.94 184 VAL A CA 1
ATOM 1470 C C . VAL A 1 184 ? 12.019 -1.880 -26.828 1.00 89.94 184 VAL A C 1
ATOM 1472 O O . VAL A 1 184 ? 11.003 -2.567 -26.771 1.00 89.94 184 VAL A O 1
ATOM 1475 N N . THR A 1 185 ? 12.452 -1.373 -27.979 1.00 92.94 185 THR A N 1
ATOM 1476 C CA . THR A 1 185 ? 11.754 -1.560 -29.259 1.00 92.94 185 THR A CA 1
ATOM 1477 C C . THR A 1 185 ? 12.321 -2.734 -30.056 1.00 92.94 185 THR A C 1
ATOM 1479 O O . THR A 1 185 ? 13.478 -3.134 -29.893 1.00 92.94 185 THR A O 1
ATOM 1482 N N . ARG A 1 186 ? 11.545 -3.239 -31.026 1.00 88.75 186 ARG A N 1
ATOM 1483 C CA . ARG A 1 186 ? 11.961 -4.332 -31.932 1.00 88.75 186 ARG A CA 1
ATOM 1484 C C . ARG A 1 186 ? 13.316 -4.105 -32.622 1.00 88.75 186 ARG A C 1
ATOM 1486 O O . ARG A 1 186 ? 13.971 -5.082 -32.970 1.00 88.75 186 ARG A O 1
ATOM 1493 N N . LYS A 1 187 ? 13.734 -2.849 -32.824 1.00 90.44 187 LYS A N 1
ATOM 1494 C CA . LYS A 1 187 ? 14.998 -2.478 -33.490 1.00 90.44 187 LYS A CA 1
ATOM 1495 C C . LYS A 1 187 ? 16.239 -2.659 -32.606 1.00 90.44 187 LYS A C 1
ATOM 1497 O O . LYS A 1 187 ? 17.338 -2.732 -33.141 1.00 90.44 187 LYS A O 1
ATOM 1502 N N . GLN A 1 188 ? 16.073 -2.725 -31.283 1.00 91.00 188 GLN A N 1
ATOM 1503 C CA . GLN A 1 188 ? 17.165 -2.916 -30.315 1.00 91.00 188 GLN A CA 1
ATOM 1504 C C . GLN A 1 188 ? 17.424 -4.403 -30.002 1.00 91.00 188 GLN A C 1
ATOM 1506 O O . GLN A 1 188 ? 18.446 -4.743 -29.411 1.00 91.00 188 GLN A O 1
ATOM 1511 N N . LEU A 1 189 ? 16.522 -5.306 -30.406 1.00 89.50 189 LEU A N 1
ATOM 1512 C CA . LEU A 1 189 ? 16.635 -6.744 -30.156 1.00 89.50 189 LEU A CA 1
ATOM 1513 C C . LEU A 1 189 ? 17.550 -7.417 -31.193 1.00 89.50 189 LEU A C 1
ATOM 1515 O O . LEU A 1 189 ? 17.127 -7.695 -32.314 1.00 89.50 189 LEU A O 1
ATOM 1519 N N . LEU A 1 190 ? 18.795 -7.709 -30.805 1.00 89.31 190 LEU A N 1
ATOM 1520 C CA . LEU A 1 190 ? 19.795 -8.322 -31.692 1.00 89.31 190 LEU A CA 1
ATOM 1521 C C . LEU A 1 190 ? 19.578 -9.829 -31.922 1.00 89.31 190 LEU A C 1
ATOM 1523 O O . LEU A 1 190 ? 19.770 -10.316 -33.033 1.00 89.31 190 LEU A O 1
ATOM 1527 N N . SER A 1 191 ? 19.224 -10.584 -30.876 1.00 87.88 191 SER A N 1
ATOM 1528 C CA . SER A 1 191 ? 19.023 -12.040 -30.930 1.00 87.88 191 SER A CA 1
ATOM 1529 C C . SER A 1 191 ? 18.289 -12.550 -29.680 1.00 87.88 191 SER A C 1
ATOM 1531 O O . SER A 1 191 ? 18.068 -11.796 -28.733 1.00 87.88 191 SER A O 1
ATOM 1533 N N . LEU A 1 192 ? 17.940 -13.839 -29.660 1.00 87.62 192 LEU A N 1
ATOM 1534 C CA . LEU A 1 192 ? 17.432 -14.542 -28.479 1.00 87.62 192 LEU A CA 1
ATOM 1535 C C . LEU A 1 192 ? 18.557 -15.351 -27.820 1.00 87.62 192 LEU A C 1
ATOM 1537 O O . LEU A 1 192 ? 19.170 -16.209 -28.460 1.00 87.62 192 LEU A O 1
ATOM 1541 N N . VAL A 1 193 ? 18.786 -15.134 -26.524 1.00 85.75 193 VAL A N 1
ATOM 1542 C CA . VAL A 1 193 ? 19.707 -15.962 -25.733 1.00 85.75 193 VAL A CA 1
ATOM 1543 C C . VAL A 1 193 ? 19.064 -17.329 -25.497 1.00 85.75 193 VAL A C 1
ATOM 1545 O O . VAL A 1 193 ? 18.041 -17.443 -24.822 1.00 85.75 193 VAL A O 1
ATOM 1548 N N . LYS A 1 194 ? 19.661 -18.395 -26.040 1.00 85.62 194 LYS A N 1
ATOM 1549 C CA . LYS A 1 194 ? 19.240 -19.765 -25.718 1.00 85.62 194 LYS A CA 1
ATOM 1550 C C . LYS A 1 194 ? 19.659 -20.094 -24.286 1.00 85.62 194 LYS A C 1
ATOM 1552 O O . LYS A 1 194 ? 20.837 -19.989 -23.948 1.00 85.62 194 LYS A O 1
ATOM 1557 N N . ARG A 1 195 ? 18.711 -20.540 -23.454 1.00 78.56 195 ARG A N 1
ATOM 1558 C CA . ARG A 1 195 ? 18.996 -21.035 -22.101 1.00 78.56 195 ARG A CA 1
ATOM 1559 C C . ARG A 1 195 ? 19.893 -22.270 -22.195 1.00 78.56 195 ARG A C 1
ATOM 1561 O O . ARG A 1 195 ? 19.418 -23.360 -22.491 1.00 78.56 195 ARG A O 1
ATOM 1568 N N . VAL A 1 196 ? 21.182 -22.094 -21.912 1.00 79.94 196 VAL A N 1
ATOM 1569 C CA . VAL A 1 196 ? 22.088 -23.214 -21.645 1.00 79.94 196 VAL A CA 1
ATOM 1570 C C . VAL A 1 196 ? 21.622 -23.866 -20.345 1.00 79.94 196 VAL A C 1
ATOM 1572 O O . VAL A 1 196 ? 21.661 -23.235 -19.280 1.00 79.94 196 VAL A O 1
ATOM 1575 N N . ASN A 1 197 ? 21.139 -25.102 -20.443 1.00 72.19 197 ASN A N 1
ATOM 1576 C CA . ASN A 1 197 ? 21.046 -25.991 -19.294 1.00 72.19 197 ASN A CA 1
ATOM 1577 C C . ASN A 1 197 ? 22.470 -26.416 -18.935 1.00 72.19 197 ASN A C 1
ATOM 1579 O O . ASN A 1 197 ? 23.275 -26.680 -19.825 1.00 72.19 197 ASN A O 1
ATOM 1583 N N . LEU A 1 198 ? 22.774 -26.412 -17.644 1.00 59.81 198 LEU A N 1
ATOM 1584 C CA . LEU A 1 198 ? 24.011 -26.963 -17.111 1.00 59.81 198 LEU A CA 1
ATOM 1585 C C . LEU A 1 198 ? 23.627 -28.280 -16.441 1.00 59.81 198 LEU A C 1
ATOM 1587 O O . LEU A 1 198 ? 22.608 -28.318 -15.745 1.00 59.81 198 LEU A O 1
ATOM 1591 N N . GLU A 1 199 ? 24.393 -29.321 -16.745 1.00 52.41 199 GLU A N 1
ATOM 1592 C CA . GLU A 1 199 ? 24.294 -30.661 -16.155 1.00 52.41 199 GLU A CA 1
ATOM 1593 C C . GLU A 1 199 ? 25.118 -30.733 -14.860 1.00 52.41 199 GLU A C 1
ATOM 1595 O O . GLU A 1 199 ? 26.165 -30.042 -14.800 1.00 52.41 199 GLU A O 1
#